Protein AF-A0A8T4N3B2-F1 (afdb_monomer_lite)

Foldseek 3Di:
DADPVLLVQLLVVVVVVDDLVRSLVVCVVVVDDNVSSVVSSVVNVCVVVVVPDPPPPPVDPPPPPVVPVCVVVCVVVVVVVVCVVPDPQAEAEQVCQAVKDKDWAAAQGKHWYDDPNDIWMKGWPAFDQFKTWIFIVLPTDIDIAGAQDKDFDDNPPPPDGFKIKHFPHADPRTTTMMMHTPDPQQDFDKDKDDWDPQDPVQKTFIDIDGPSPNVDCPPPDDGMDGHPPDPPPPPVPPPPVPDPDDPPDDPDDDDDDDDPDDDDDDDDDDDDDDDDDDDDDDDDDDDDDDDDDDDDDDDDDDDDDDDDDDDDD

Sequence (313 aa):
MIKKELIELANQNFKRGFDVNTVKDMLRNQGYAKQDVEDSIKYAQDINEGGGGLVLTQKISRKSIWLYASLPVILVAGIFIFFVLTAPNVQISEGKIIAGANINIPEGGNISFSLYNKAHTIKINSVTEDSVSLIIQSEPIEINLTIGEEKEVDVDGDRESDLYIKLVNITDRIPEIYMKKIEKRCIENWSCGEWSECDSEGKEKRVCSDLNSCGTENKSPERERLCAGNGNLTENFNSTNTNISNFTREFNESGNFNTTHNDSNISNRTTGNNNLNLTNVTGIANETEGNKTNNSRYNNSNLYDIPLSGTLN

pLDDT: mean 77.4, std 23.27, range [31.66, 98.62]

Secondary structure (DSSP, 8-state):
---HHHHHHHHHHHHTT--HHHHHHHHHHTT--HHHHHHHHHHHHHHHHT-S---------TTSGGGTSSHHHHHHHHHHHHHHHS----EE-HHHHHH-EEEE--TT-EEEEEETTEEEEEEEEEE-SSEEEEEETTTTEEEEEETT-EEEE-SSSSSS--EEEEEEEEETTEEEEEEEE--------EEE-PPPPP-TTSEEE--EEETT-----TTPPPSEEE------------------------------------------------------------------------------PPP------

Radius of gyration: 42.69 Å; chains: 1; bounding box: 114×74×110 Å

Structure (mmCIF, N/CA/C/O backbone):
data_AF-A0A8T4N3B2-F1
#
_entry.id   AF-A0A8T4N3B2-F1
#
loop_
_atom_site.group_PDB
_atom_site.id
_atom_site.type_symbol
_atom_site.label_atom_id
_atom_site.label_alt_id
_atom_site.label_comp_id
_atom_site.label_asym_id
_atom_site.label_entity_id
_atom_site.label_seq_id
_atom_site.pdbx_PDB_ins_code
_atom_site.Cartn_x
_atom_site.Cartn_y
_atom_site.Cartn_z
_atom_site.occupancy
_atom_site.B_iso_or_equiv
_atom_site.auth_seq_id
_atom_site.auth_comp_id
_atom_site.auth_asym_id
_atom_site.auth_atom_id
_atom_site.pdbx_PDB_model_num
ATOM 1 N N . MET A 1 1 ? -29.347 11.546 65.540 1.00 79.75 1 MET A N 1
ATOM 2 C CA . MET A 1 1 ? -28.998 12.456 64.424 1.00 79.75 1 MET A CA 1
ATOM 3 C C . MET A 1 1 ? -28.156 11.641 63.463 1.00 79.75 1 MET A C 1
ATOM 5 O O . MET A 1 1 ? -27.149 11.103 63.907 1.00 79.75 1 MET A O 1
ATOM 9 N N . ILE A 1 2 ? -28.606 11.446 62.221 1.00 86.44 2 ILE A N 1
ATOM 10 C CA . ILE A 1 2 ? -27.929 10.537 61.285 1.00 86.44 2 ILE A CA 1
ATOM 11 C C . ILE A 1 2 ? -26.560 11.127 60.928 1.00 86.44 2 ILE A C 1
ATOM 13 O O . ILE A 1 2 ? -26.467 12.296 60.549 1.00 86.44 2 ILE A O 1
ATOM 17 N N . LYS A 1 3 ? -25.490 10.341 61.085 1.00 94.12 3 LYS A N 1
ATOM 18 C CA . LYS A 1 3 ? -24.130 10.787 60.764 1.00 94.12 3 LYS A CA 1
ATOM 19 C C . LYS A 1 3 ? -23.995 10.920 59.248 1.00 94.12 3 LYS A C 1
ATOM 21 O O . LYS A 1 3 ? -24.145 9.942 58.524 1.00 94.12 3 LYS A O 1
ATOM 26 N N . LYS A 1 4 ? -23.691 12.130 58.775 1.00 94.06 4 LYS A N 1
ATOM 27 C CA . LYS A 1 4 ? -23.558 12.450 57.344 1.00 94.06 4 LYS A CA 1
ATOM 28 C C . LYS A 1 4 ? -22.556 11.538 56.621 1.00 94.06 4 LYS A C 1
ATOM 30 O O . LYS A 1 4 ? -22.841 11.065 55.528 1.00 94.06 4 LYS A O 1
ATOM 35 N N . GLU A 1 5 ? -21.437 11.240 57.273 1.00 95.06 5 GLU A N 1
ATOM 36 C CA . GLU A 1 5 ? -20.386 10.352 56.758 1.00 95.06 5 GLU A CA 1
ATOM 37 C C . GLU A 1 5 ? -20.907 8.937 56.444 1.00 95.06 5 GLU A C 1
ATOM 39 O O . GLU A 1 5 ? -20.551 8.349 55.426 1.00 95.06 5 GLU A O 1
ATOM 44 N N . LEU A 1 6 ? -21.828 8.419 57.263 1.00 95.94 6 LEU A N 1
ATOM 45 C CA . LEU A 1 6 ? -22.395 7.082 57.089 1.00 95.94 6 LEU A CA 1
ATOM 46 C C . LEU A 1 6 ? -23.328 7.008 55.868 1.00 95.94 6 LEU A C 1
ATOM 48 O O . LEU A 1 6 ? -23.341 6.008 55.151 1.00 95.94 6 LEU A O 1
ATOM 52 N N . ILE A 1 7 ? -24.058 8.094 55.591 1.00 94.75 7 ILE A N 1
ATOM 53 C CA . ILE A 1 7 ? -24.909 8.232 54.398 1.00 94.75 7 ILE A CA 1
ATOM 54 C C . ILE A 1 7 ? -24.053 8.311 53.125 1.00 94.75 7 ILE A C 1
ATOM 56 O O . ILE A 1 7 ? -24.380 7.681 52.118 1.00 94.75 7 ILE A O 1
ATOM 60 N N . GLU A 1 8 ? -22.961 9.081 53.146 1.00 95.19 8 GLU A N 1
ATOM 61 C CA . GLU A 1 8 ? -22.050 9.207 51.999 1.00 95.19 8 GLU A CA 1
ATOM 62 C C . GLU A 1 8 ? -21.389 7.868 51.662 1.00 95.19 8 GLU A C 1
ATOM 64 O O . GLU A 1 8 ? -21.378 7.459 50.497 1.00 95.19 8 GLU A O 1
ATOM 69 N N . LEU A 1 9 ? -20.933 7.142 52.686 1.00 95.38 9 LEU A N 1
ATOM 70 C CA . LEU A 1 9 ? -20.336 5.823 52.526 1.00 95.38 9 LEU A CA 1
ATOM 71 C C . LEU A 1 9 ? -21.345 4.795 51.990 1.00 95.38 9 LEU A C 1
ATOM 73 O O . LEU A 1 9 ? -21.015 4.019 51.090 1.00 95.38 9 LEU A O 1
ATOM 77 N N . ALA A 1 10 ? -22.591 4.812 52.475 1.00 96.00 10 ALA A N 1
ATOM 78 C CA . ALA A 1 10 ? -23.657 3.960 51.947 1.00 96.00 10 ALA A CA 1
ATOM 79 C C . ALA A 1 10 ? -23.933 4.249 50.457 1.00 96.00 10 ALA A C 1
ATOM 81 O O . ALA A 1 10 ? -23.908 3.337 49.629 1.00 96.00 10 ALA A O 1
ATOM 82 N N . ASN A 1 11 ? -24.098 5.524 50.086 1.00 93.56 11 ASN A N 1
ATOM 83 C CA . ASN A 1 11 ? -24.345 5.939 48.701 1.00 93.56 11 ASN A CA 1
ATOM 84 C C . ASN A 1 11 ? -23.192 5.596 47.749 1.00 93.56 11 ASN A C 1
ATOM 86 O O . ASN A 1 11 ? -23.430 5.213 46.602 1.00 93.56 11 ASN A O 1
ATOM 90 N N . GLN A 1 12 ? -21.940 5.717 48.198 1.00 95.31 12 GLN A N 1
ATOM 91 C CA . GLN A 1 12 ? -20.782 5.344 47.387 1.00 95.31 12 GLN A CA 1
ATOM 92 C C . GLN A 1 12 ? -20.777 3.845 47.061 1.00 95.31 12 GLN A C 1
ATOM 94 O O . GLN A 1 12 ? -20.441 3.468 45.938 1.00 95.31 12 GLN A O 1
ATOM 99 N N . ASN A 1 13 ? -21.174 2.993 48.008 1.00 95.06 13 ASN A N 1
ATOM 100 C CA . ASN A 1 13 ? -21.249 1.551 47.780 1.00 95.06 13 ASN A CA 1
ATOM 101 C C . ASN A 1 13 ? -22.455 1.164 46.909 1.00 95.06 13 ASN A C 1
ATOM 103 O O . ASN A 1 13 ? -22.303 0.331 46.017 1.00 95.06 13 ASN A O 1
ATOM 107 N N . PHE A 1 14 ? -23.600 1.838 47.041 1.00 94.19 14 PHE A N 1
ATOM 108 C CA . PHE A 1 14 ? -24.714 1.642 46.103 1.00 94.19 14 PHE A CA 1
ATOM 109 C C . PHE A 1 14 ? -24.337 1.994 44.659 1.00 94.19 14 PHE A C 1
ATOM 111 O O . PHE A 1 14 ? -24.636 1.231 43.744 1.00 94.19 14 PHE A O 1
ATOM 118 N N . LYS A 1 15 ? -23.580 3.079 44.436 1.00 91.56 15 LYS A N 1
ATOM 119 C CA . LYS A 1 15 ? -23.051 3.429 43.100 1.00 91.56 15 LYS A CA 1
ATOM 120 C C . LYS A 1 15 ? -22.087 2.388 42.526 1.00 91.56 15 LYS A C 1
ATOM 122 O O . LYS A 1 15 ? -21.925 2.320 41.312 1.00 91.56 15 LYS A O 1
ATOM 127 N N . ARG A 1 16 ? -21.442 1.595 43.385 1.00 94.06 16 ARG A N 1
ATOM 128 C CA . ARG A 1 16 ? -20.573 0.474 42.994 1.00 94.06 16 ARG A CA 1
ATOM 129 C C . ARG A 1 16 ? -21.346 -0.828 42.747 1.00 94.06 16 ARG A C 1
ATOM 131 O O . ARG A 1 16 ? -20.725 -1.819 42.383 1.00 94.06 16 ARG A O 1
ATOM 138 N N . GLY A 1 17 ? -22.671 -0.829 42.918 1.00 92.94 17 GLY A N 1
ATOM 139 C CA . GLY A 1 17 ? -23.537 -1.977 42.644 1.00 92.94 17 GLY A CA 1
ATOM 140 C C . GLY A 1 17 ? -23.671 -2.978 43.793 1.00 92.94 17 GLY A C 1
ATOM 141 O O . GLY A 1 17 ? -24.188 -4.069 43.573 1.00 92.94 17 GLY A O 1
ATOM 142 N N . PHE A 1 18 ? -23.226 -2.639 45.008 1.00 95.12 18 PHE A N 1
ATOM 143 C CA . PHE A 1 18 ? -23.439 -3.497 46.178 1.00 95.12 18 PHE A CA 1
ATOM 144 C C . PHE A 1 18 ? -24.910 -3.483 46.609 1.00 95.12 18 PHE A C 1
ATOM 146 O O . PHE A 1 18 ? -25.547 -2.428 46.631 1.00 95.12 18 PHE A O 1
ATOM 153 N N . ASP A 1 19 ? -25.446 -4.644 46.988 1.00 96.50 19 ASP A N 1
ATOM 154 C CA . ASP A 1 19 ? -26.804 -4.747 47.517 1.00 96.50 19 ASP A CA 1
ATOM 155 C C . ASP A 1 19 ? -26.900 -4.242 48.967 1.00 96.50 19 ASP A C 1
ATOM 157 O O . ASP A 1 19 ? -25.914 -4.121 49.698 1.00 96.50 19 ASP A O 1
ATOM 161 N N . VAL A 1 20 ? -28.130 -3.969 49.402 1.00 96.00 20 VAL A N 1
ATOM 162 C CA . VAL A 1 20 ? -28.438 -3.379 50.711 1.00 96.00 20 VAL A CA 1
ATOM 163 C C . VAL A 1 20 ? -27.890 -4.192 51.884 1.00 96.00 20 VAL A C 1
ATOM 165 O O . VAL A 1 20 ? -27.409 -3.598 52.850 1.00 96.00 20 VAL A O 1
ATOM 168 N N . ASN A 1 21 ? -27.937 -5.525 51.825 1.00 97.00 21 ASN A N 1
ATOM 169 C CA . ASN A 1 21 ? -27.457 -6.359 52.925 1.00 97.00 21 ASN A CA 1
ATOM 170 C C . ASN A 1 21 ? -25.928 -6.333 52.993 1.00 97.00 21 ASN A C 1
ATOM 172 O O . ASN A 1 21 ? -25.379 -6.137 54.076 1.00 97.00 21 ASN A O 1
ATOM 176 N N . THR A 1 22 ? -25.252 -6.391 51.841 1.00 97.19 22 THR A N 1
ATOM 177 C CA . THR A 1 22 ? -23.790 -6.258 51.768 1.00 97.19 22 THR A CA 1
ATOM 178 C C . THR A 1 22 ? -23.316 -4.925 52.351 1.00 97.19 22 THR A C 1
ATOM 180 O O . THR A 1 22 ? -22.396 -4.899 53.170 1.00 97.19 22 THR A O 1
ATOM 183 N N . VAL A 1 23 ? -23.976 -3.808 52.016 1.00 96.88 23 VAL A N 1
ATOM 184 C CA . VAL A 1 23 ? -23.613 -2.498 52.586 1.00 96.88 23 VAL A CA 1
ATOM 185 C C . VAL A 1 23 ? -23.865 -2.458 54.100 1.00 96.88 23 VAL A C 1
ATOM 187 O O . VAL A 1 23 ? -23.025 -1.943 54.839 1.00 96.88 23 VAL A O 1
ATOM 190 N N . LYS A 1 24 ? -24.964 -3.043 54.601 1.00 97.94 24 LYS A N 1
ATOM 191 C CA . LYS A 1 24 ? -25.223 -3.133 56.052 1.00 97.94 24 LYS A CA 1
ATOM 192 C C . LYS A 1 24 ? -24.119 -3.888 56.788 1.00 97.94 24 LYS A C 1
ATOM 194 O O . LYS A 1 24 ? -23.679 -3.431 57.844 1.00 97.94 24 LYS A O 1
ATOM 199 N N . ASP A 1 25 ? -23.664 -5.009 56.241 1.00 97.62 25 ASP A N 1
ATOM 200 C CA . ASP A 1 25 ? -22.622 -5.826 56.861 1.00 97.62 25 ASP A CA 1
ATOM 201 C C . ASP A 1 25 ? -21.261 -5.123 56.830 1.00 97.62 25 ASP A C 1
ATOM 203 O O . ASP A 1 25 ? -20.563 -5.100 57.845 1.00 97.62 25 ASP A O 1
ATOM 207 N N . MET A 1 26 ? -20.917 -4.445 55.728 1.00 96.88 26 MET A N 1
ATOM 208 C CA . MET A 1 26 ? -19.705 -3.619 55.643 1.00 96.88 26 MET A CA 1
ATOM 209 C C . MET A 1 26 ? -19.676 -2.530 56.719 1.00 96.88 26 MET A C 1
ATOM 211 O O . MET A 1 26 ? -18.663 -2.362 57.396 1.00 96.88 26 MET A O 1
ATOM 215 N N . LEU A 1 27 ? -20.785 -1.810 56.909 1.00 97.00 27 LEU A N 1
ATOM 216 C CA . LEU A 1 27 ? -20.866 -0.744 57.908 1.00 97.00 27 LEU A CA 1
ATOM 217 C C . LEU A 1 27 ? -20.823 -1.302 59.341 1.00 97.00 27 LEU A C 1
ATOM 219 O O . LEU A 1 27 ? -20.128 -0.767 60.202 1.00 97.00 27 LEU A O 1
ATOM 223 N N . ARG A 1 28 ? -21.493 -2.424 59.615 1.00 97.56 28 ARG A N 1
ATOM 224 C CA . ARG A 1 28 ? -21.414 -3.073 60.937 1.00 97.56 28 ARG A CA 1
ATOM 225 C C . ARG A 1 28 ? -19.997 -3.559 61.250 1.00 97.56 28 ARG A C 1
ATOM 227 O O . ARG A 1 28 ? -19.524 -3.354 62.365 1.00 97.56 28 ARG A O 1
ATOM 234 N N . ASN A 1 29 ? -19.293 -4.116 60.263 1.00 96.88 29 ASN A N 1
ATOM 235 C CA . ASN A 1 29 ? -17.905 -4.570 60.408 1.00 96.88 29 ASN A CA 1
ATOM 236 C C . ASN A 1 29 ? -16.912 -3.419 60.642 1.00 96.88 29 ASN A C 1
ATOM 238 O O . ASN A 1 29 ? -15.836 -3.643 61.188 1.00 96.88 29 ASN A O 1
ATOM 242 N N . GLN A 1 30 ? -17.277 -2.186 60.284 1.00 96.38 30 GLN A N 1
ATOM 243 C CA . GLN A 1 30 ? -16.506 -0.975 60.590 1.00 96.38 30 GLN A CA 1
ATOM 244 C C . GLN A 1 30 ? -16.799 -0.402 61.989 1.00 96.38 30 GLN A C 1
ATOM 246 O O . GLN A 1 30 ? -16.244 0.627 62.365 1.00 96.38 30 GLN A O 1
ATOM 251 N N . GLY A 1 31 ? -17.651 -1.063 62.780 1.00 96.81 31 GLY A N 1
ATOM 252 C CA . GLY A 1 31 ? -17.950 -0.679 64.160 1.00 96.81 31 GLY A CA 1
ATOM 253 C C . GLY A 1 31 ? -19.094 0.326 64.313 1.00 96.81 31 GLY A C 1
ATOM 254 O O . GLY A 1 31 ? -19.299 0.847 65.411 1.00 96.81 31 GLY A O 1
ATOM 255 N N . TYR A 1 32 ? -19.862 0.606 63.253 1.00 96.31 32 TYR A N 1
ATOM 256 C CA . TYR A 1 32 ? -21.043 1.464 63.364 1.00 96.31 32 TYR A CA 1
ATOM 257 C C . TYR A 1 32 ? -22.179 0.750 64.112 1.00 96.31 32 TYR A C 1
ATOM 259 O O . TYR A 1 32 ? -22.445 -0.438 63.913 1.00 96.31 32 TYR A O 1
ATOM 267 N N . ALA A 1 33 ? -22.878 1.491 64.976 1.00 96.94 33 ALA A N 1
ATOM 268 C CA . ALA A 1 33 ? -23.998 0.959 65.740 1.00 96.94 33 ALA A CA 1
ATOM 269 C C . ALA A 1 33 ? -25.127 0.500 64.805 1.00 96.94 33 ALA A C 1
ATOM 271 O O . ALA A 1 33 ? -25.464 1.183 63.839 1.00 96.94 33 ALA A O 1
ATOM 272 N N . LYS A 1 34 ? -25.758 -0.638 65.124 1.00 96.44 34 LYS A N 1
ATOM 273 C CA . LYS A 1 34 ? -26.800 -1.252 64.283 1.00 96.44 34 LYS A CA 1
ATOM 274 C C . LYS A 1 34 ? -27.909 -0.266 63.889 1.00 96.44 34 LYS A C 1
ATOM 276 O O . LYS A 1 34 ? -28.318 -0.272 62.736 1.00 96.44 34 LYS A O 1
ATOM 281 N N . GLN A 1 35 ? -28.363 0.574 64.821 1.00 96.31 35 GLN A N 1
ATOM 282 C CA . GLN A 1 35 ? -29.424 1.552 64.563 1.00 96.31 35 GLN A CA 1
ATOM 283 C C . GLN A 1 35 ? -28.980 2.654 63.589 1.00 96.31 35 GLN A C 1
ATOM 285 O O . GLN A 1 35 ? -29.709 2.956 62.651 1.00 96.31 35 GLN A O 1
ATOM 290 N N . ASP A 1 36 ? -27.764 3.185 63.757 1.00 95.56 36 ASP A N 1
ATOM 291 C CA . ASP A 1 36 ? -27.212 4.213 62.866 1.00 95.56 36 ASP A CA 1
ATOM 292 C C . ASP A 1 36 ? -27.108 3.692 61.423 1.00 95.56 36 ASP A C 1
ATOM 294 O O . ASP A 1 36 ? -27.419 4.413 60.476 1.00 95.56 36 ASP A O 1
ATOM 298 N N . VAL A 1 37 ? -26.720 2.421 61.260 1.00 96.88 37 VAL A N 1
ATOM 299 C CA . VAL A 1 37 ? -26.638 1.758 59.950 1.00 96.88 37 VAL A CA 1
ATOM 300 C C . VAL A 1 37 ? -28.016 1.635 59.297 1.00 96.88 37 VAL A C 1
ATOM 302 O O . VAL A 1 37 ? -28.159 1.970 58.124 1.00 96.88 37 VAL A O 1
ATOM 305 N N . GLU A 1 38 ? -29.037 1.184 60.030 1.00 96.31 38 GLU A N 1
ATOM 306 C CA . GLU A 1 38 ? -30.398 1.055 59.486 1.00 96.31 38 GLU A CA 1
ATOM 307 C C . GLU A 1 38 ? -30.980 2.418 59.082 1.00 96.31 38 GLU A C 1
ATOM 309 O O . GLU A 1 38 ? -31.526 2.555 57.985 1.00 96.31 38 GLU A O 1
ATOM 314 N N . ASP A 1 39 ? -30.797 3.442 59.919 1.00 95.06 39 ASP A N 1
ATOM 315 C CA . ASP A 1 39 ? -31.307 4.790 59.657 1.00 95.06 39 ASP A CA 1
ATOM 316 C C . ASP A 1 39 ? -30.600 5.440 58.452 1.00 95.06 39 ASP A C 1
ATOM 318 O O . ASP A 1 39 ? -31.251 6.066 57.613 1.00 95.06 39 ASP A O 1
ATOM 322 N N . SER A 1 40 ? -29.277 5.266 58.318 1.00 94.81 40 SER A N 1
ATOM 323 C CA . SER A 1 40 ? -28.513 5.769 57.165 1.00 94.81 40 SER A CA 1
ATOM 324 C C . SER A 1 40 ? -28.849 5.056 55.859 1.00 94.81 40 SER A C 1
ATOM 326 O O . SER A 1 40 ? -28.937 5.714 54.824 1.00 94.81 40 SER A O 1
ATOM 328 N N . ILE A 1 41 ? -29.056 3.737 55.889 1.00 95.31 41 ILE A N 1
ATOM 329 C CA . ILE A 1 41 ? -29.432 2.961 54.701 1.00 95.31 41 ILE A CA 1
ATOM 330 C C . ILE A 1 41 ? -30.824 3.358 54.222 1.00 95.31 41 ILE A C 1
ATOM 332 O O . ILE A 1 41 ? -30.990 3.641 53.038 1.00 95.31 41 ILE A O 1
ATOM 336 N N . LYS A 1 42 ? -31.795 3.460 55.137 1.00 95.00 42 LYS A N 1
ATOM 337 C CA . LYS A 1 42 ? -33.150 3.912 54.807 1.00 95.00 42 LYS A CA 1
ATOM 338 C C . LYS A 1 42 ? -33.129 5.304 54.173 1.00 95.00 42 LYS A C 1
ATOM 340 O O . LYS A 1 42 ? -33.704 5.503 53.112 1.00 95.00 42 LYS A O 1
ATOM 345 N N . TYR A 1 43 ? -32.383 6.235 54.768 1.00 92.88 43 TYR A N 1
ATOM 346 C CA . TYR A 1 43 ? -32.239 7.589 54.234 1.00 92.88 43 TYR A CA 1
ATOM 347 C C . TYR A 1 43 ? -31.568 7.618 52.848 1.00 92.88 43 TYR A C 1
ATOM 349 O O . TYR A 1 43 ? -31.978 8.373 51.970 1.00 92.88 43 TYR A O 1
ATOM 357 N N . ALA A 1 44 ? -30.548 6.785 52.620 1.00 90.44 44 ALA A N 1
ATOM 358 C CA . ALA A 1 44 ? -29.888 6.667 51.321 1.00 90.44 44 ALA A CA 1
ATOM 359 C C . ALA A 1 44 ? -30.805 6.051 50.245 1.00 90.44 44 ALA A C 1
ATOM 361 O O . ALA A 1 44 ? -30.776 6.488 49.094 1.00 90.44 44 ALA A O 1
ATOM 362 N N . GLN A 1 45 ? -31.643 5.074 50.603 1.00 90.12 45 GLN A N 1
ATOM 363 C CA . GLN A 1 45 ? -32.648 4.505 49.699 1.00 90.12 45 GLN A CA 1
ATOM 364 C C . GLN A 1 45 ? -33.742 5.522 49.367 1.00 90.12 45 GLN A C 1
ATOM 366 O O . GLN A 1 45 ? -34.026 5.710 48.189 1.00 90.12 45 GLN A O 1
ATOM 371 N N . ASP A 1 46 ? -34.250 6.261 50.358 1.00 88.94 46 ASP A N 1
ATOM 372 C CA . ASP A 1 46 ? -35.241 7.327 50.152 1.00 88.94 46 ASP A CA 1
ATOM 373 C C . ASP A 1 46 ? -34.716 8.424 49.199 1.00 88.94 46 ASP A C 1
ATOM 375 O O . ASP A 1 46 ? -35.482 8.994 48.426 1.00 88.94 46 ASP A O 1
ATOM 379 N N . ILE A 1 47 ? -33.404 8.703 49.193 1.00 85.38 47 ILE A N 1
ATOM 380 C CA . ILE A 1 47 ? -32.772 9.629 48.233 1.00 85.38 47 ILE A CA 1
ATOM 381 C C . ILE A 1 47 ? -32.702 9.034 46.822 1.00 85.38 47 ILE A C 1
ATOM 383 O O . ILE A 1 47 ? -32.952 9.742 45.847 1.00 85.38 47 ILE A O 1
ATOM 387 N N . ASN A 1 48 ? -32.344 7.755 46.695 1.00 79.81 48 ASN A N 1
ATOM 388 C CA . ASN A 1 48 ? -32.202 7.105 45.390 1.00 79.81 48 ASN A CA 1
ATOM 389 C C . ASN A 1 48 ? -33.564 6.807 44.744 1.00 79.81 48 ASN A C 1
ATOM 391 O O . ASN A 1 48 ? -33.712 6.946 43.532 1.00 79.81 48 ASN A O 1
ATOM 395 N N . GLU A 1 49 ? -34.573 6.473 45.545 1.00 78.19 49 GLU A N 1
ATOM 396 C CA . GLU A 1 49 ? -35.964 6.319 45.108 1.00 78.19 49 GLU A CA 1
ATOM 397 C C . GLU A 1 49 ? -36.647 7.688 44.924 1.00 78.19 49 GLU A C 1
ATOM 399 O O . GLU A 1 49 ? -37.491 7.859 44.044 1.00 78.19 49 GLU A O 1
ATOM 404 N N . GLY A 1 50 ? -36.216 8.701 45.686 1.00 60.28 50 GLY A N 1
ATOM 405 C CA . GLY A 1 50 ? -36.649 10.100 45.607 1.00 60.28 50 GLY A CA 1
ATOM 406 C C . GLY A 1 50 ? -35.955 10.944 44.533 1.00 60.28 50 GLY A C 1
ATOM 407 O O . GLY A 1 50 ? -36.209 12.144 44.444 1.00 60.28 50 GLY A O 1
ATOM 408 N N . GLY A 1 51 ? -35.132 10.338 43.670 1.00 51.72 51 GLY A N 1
ATOM 409 C CA . GLY A 1 51 ? -34.530 10.957 42.481 1.00 51.72 51 GLY A CA 1
ATOM 410 C C . GLY A 1 51 ? -35.525 11.338 41.372 1.00 51.72 51 GLY A C 1
ATOM 411 O O . GLY A 1 51 ? -35.114 11.681 40.264 1.00 51.72 51 GLY A O 1
ATOM 412 N N . GLY A 1 52 ? -36.831 11.316 41.650 1.00 48.66 52 GLY A N 1
ATOM 413 C CA . GLY A 1 52 ? -37.806 12.138 40.945 1.00 48.66 52 GLY A CA 1
ATOM 414 C C . GLY A 1 52 ? -37.659 13.579 41.424 1.00 48.66 52 GLY A C 1
ATOM 415 O O . GLY A 1 52 ? -38.103 13.919 42.515 1.00 48.66 52 GLY A O 1
ATOM 416 N N . GLY A 1 53 ? -36.997 14.408 40.614 1.00 43.69 53 GLY A N 1
ATOM 417 C CA . GLY A 1 53 ? -36.682 15.795 40.940 1.00 43.69 53 GLY A CA 1
ATOM 418 C C . GLY A 1 53 ? -37.841 16.588 41.550 1.00 43.69 53 GLY A C 1
ATOM 419 O O . GLY A 1 53 ? -39.013 16.343 41.272 1.00 43.69 53 GLY A O 1
ATOM 420 N N . LEU A 1 54 ? -37.475 1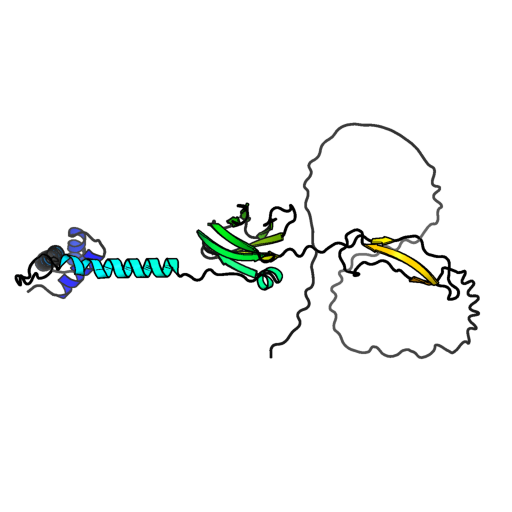7.586 42.353 1.00 42.22 54 LEU A N 1
ATOM 421 C CA . LEU A 1 54 ? -38.334 18.671 42.821 1.00 42.22 54 LEU A CA 1
ATOM 422 C C . LEU A 1 54 ? -39.138 19.259 41.648 1.00 42.22 54 LEU A C 1
ATOM 424 O O . LEU A 1 54 ? -38.707 20.176 40.950 1.00 42.22 54 LEU A O 1
ATOM 428 N N . VAL A 1 55 ? -40.339 18.725 41.436 1.00 42.09 55 VAL A N 1
ATOM 429 C CA . VAL A 1 55 ? -41.362 19.342 40.606 1.00 42.09 55 VAL A CA 1
ATOM 430 C C . VAL A 1 55 ? -41.910 20.501 41.425 1.00 42.09 55 VAL A C 1
ATOM 432 O O . VAL A 1 55 ? -42.853 20.360 42.200 1.00 42.09 55 VAL A O 1
ATOM 435 N N . LEU A 1 56 ? -41.319 21.678 41.237 1.00 40.47 56 LEU A N 1
ATOM 436 C CA . LEU A 1 56 ? -42.064 22.918 41.388 1.00 40.47 56 LEU A CA 1
ATOM 437 C C . LEU A 1 56 ? -43.254 22.818 40.428 1.00 40.47 56 LEU A C 1
ATOM 439 O O . LEU A 1 56 ? -43.106 23.004 39.221 1.00 40.47 56 LEU A O 1
ATOM 443 N N . THR A 1 57 ? -44.443 22.493 40.937 1.00 43.44 57 THR A N 1
ATOM 444 C CA . THR A 1 57 ? -45.684 22.595 40.164 1.00 43.44 57 THR A CA 1
ATOM 445 C C . THR A 1 57 ? -46.049 24.066 40.009 1.00 43.44 57 THR A C 1
ATOM 447 O O . THR A 1 57 ? -47.049 24.546 40.541 1.00 43.44 57 THR A O 1
ATOM 450 N N . GLN A 1 58 ? -45.238 24.802 39.256 1.00 48.88 58 GLN A N 1
ATOM 451 C CA . GLN A 1 58 ? -45.732 25.963 38.550 1.00 48.88 58 GLN A CA 1
ATOM 452 C C . GLN A 1 58 ? -46.573 25.417 37.395 1.00 48.88 58 GLN A C 1
ATOM 454 O O . GLN A 1 58 ? -46.116 24.602 36.594 1.00 48.88 58 GLN A O 1
ATOM 459 N N . LYS A 1 59 ? -47.848 25.809 37.369 1.00 43.88 59 LYS A N 1
ATOM 460 C CA . LYS A 1 59 ? -48.860 25.433 36.376 1.00 43.88 59 LYS A CA 1
ATOM 461 C C . LYS A 1 59 ? -48.492 26.024 35.008 1.00 43.88 59 LYS A C 1
ATOM 463 O O . LYS A 1 59 ? -49.135 26.951 34.532 1.00 43.88 59 LYS A O 1
ATOM 468 N N . ILE A 1 60 ? -47.431 25.515 34.394 1.00 51.88 60 ILE A N 1
ATOM 469 C CA . ILE A 1 60 ? -47.024 25.863 33.038 1.00 51.88 60 ILE A CA 1
ATOM 470 C C . ILE A 1 60 ? -47.690 24.853 32.103 1.00 51.88 60 ILE A C 1
ATOM 472 O O . ILE A 1 60 ? -47.589 23.637 32.274 1.00 51.88 60 ILE A O 1
ATOM 476 N N . SER A 1 61 ? -48.454 25.391 31.157 1.00 51.53 61 SER A N 1
ATOM 477 C CA . SER A 1 61 ? -49.206 24.673 30.130 1.00 51.53 61 SER A CA 1
ATOM 478 C C . SER A 1 61 ? -48.363 23.569 29.472 1.00 51.53 61 SER A C 1
ATOM 480 O O . SER A 1 61 ? -47.362 23.831 28.810 1.00 51.53 61 SER A O 1
ATOM 482 N N . ARG A 1 62 ? -48.790 22.314 29.659 1.00 51.81 62 ARG A N 1
ATOM 483 C CA . ARG A 1 62 ? -48.076 21.065 29.326 1.00 51.81 62 ARG A CA 1
ATOM 484 C C . ARG A 1 62 ? -47.826 20.797 27.834 1.00 51.81 62 ARG A C 1
ATOM 486 O O . ARG A 1 62 ? -47.336 19.723 27.505 1.00 51.81 62 ARG A O 1
ATOM 493 N N . LYS A 1 63 ? -48.141 21.717 26.920 1.00 52.94 63 LYS A N 1
ATOM 494 C CA . LYS A 1 63 ? -47.972 21.466 25.477 1.00 52.94 63 LYS A CA 1
ATOM 495 C C . LYS A 1 63 ? -46.590 21.820 24.911 1.00 52.94 63 LYS A C 1
ATOM 497 O O . LYS A 1 63 ? -46.322 21.424 23.787 1.00 52.94 63 LYS A O 1
ATOM 502 N N . SER A 1 64 ? -45.704 22.493 25.654 1.00 54.84 64 SER A N 1
ATOM 503 C CA . SER A 1 64 ? -44.430 22.995 25.094 1.00 54.84 64 SER A CA 1
ATOM 504 C C . SER A 1 64 ? -43.135 22.495 25.755 1.00 54.84 64 SER A C 1
ATOM 506 O O . SER A 1 64 ? -42.068 22.717 25.198 1.00 54.84 64 SER A O 1
ATOM 508 N N . ILE A 1 65 ? -43.178 21.793 26.896 1.00 50.88 65 ILE A N 1
ATOM 509 C CA . ILE A 1 65 ? -41.955 21.427 27.655 1.00 50.88 65 ILE A CA 1
ATOM 510 C C . ILE A 1 65 ? -41.319 20.101 27.188 1.00 50.88 65 ILE A C 1
ATOM 512 O O . ILE A 1 65 ? -40.101 19.948 27.255 1.00 50.88 65 ILE A O 1
ATOM 516 N N . TRP A 1 66 ? -42.096 19.178 26.607 1.00 50.94 66 TRP A N 1
ATOM 517 C CA . TRP A 1 66 ? -41.565 17.936 26.011 1.00 50.94 66 TRP A CA 1
ATOM 518 C C . TRP A 1 66 ? -40.647 18.166 24.795 1.00 50.94 66 TRP A C 1
ATOM 520 O O . TRP A 1 66 ? -39.934 17.254 24.392 1.00 50.94 66 TRP A O 1
ATOM 530 N N . LEU A 1 67 ? -40.622 19.382 24.241 1.00 54.34 67 LEU A N 1
ATOM 531 C CA . LEU A 1 67 ? -39.736 19.771 23.140 1.00 54.34 67 LEU A CA 1
ATOM 532 C C . LEU A 1 67 ? -38.317 20.156 23.593 1.00 54.34 67 LEU A C 1
ATOM 534 O O . LEU A 1 67 ? -37.392 20.076 22.793 1.00 54.34 67 LEU A O 1
ATOM 538 N N . TYR A 1 68 ? -38.115 20.544 24.858 1.00 56.84 68 TYR A N 1
ATOM 539 C CA . TYR A 1 68 ? -36.821 21.073 25.318 1.00 56.84 68 TYR A CA 1
ATOM 540 C C . TYR A 1 68 ? -35.932 20.037 26.021 1.00 56.84 68 TYR A C 1
ATOM 542 O O . TYR A 1 68 ? -34.715 20.197 26.032 1.00 56.84 68 TYR A O 1
ATOM 550 N N . ALA A 1 69 ? -36.502 18.952 26.556 1.00 58.53 69 ALA A N 1
ATOM 551 C CA . ALA A 1 69 ? -35.732 17.901 27.234 1.00 58.53 69 ALA A CA 1
ATOM 552 C C . ALA A 1 69 ? -35.051 16.909 26.267 1.00 58.53 69 ALA A C 1
ATOM 554 O O . ALA A 1 69 ? -34.017 16.338 26.601 1.00 58.53 69 ALA A O 1
ATOM 555 N N . SER A 1 70 ? -35.593 16.720 25.058 1.00 64.44 70 SER A N 1
ATOM 556 C CA . SER A 1 70 ? -34.996 15.867 24.016 1.00 64.44 70 SER A CA 1
ATOM 557 C C . SER A 1 70 ? -33.938 16.589 23.178 1.00 64.44 70 SER A C 1
ATOM 559 O O . SER A 1 70 ? -33.049 15.943 22.625 1.00 64.44 70 SER A O 1
ATOM 561 N N . LEU A 1 71 ? -33.998 17.924 23.118 1.00 68.56 71 LEU A N 1
ATOM 562 C CA . LEU A 1 71 ? -33.087 18.747 22.328 1.00 68.56 71 LEU A CA 1
ATOM 563 C C . LEU A 1 71 ? -31.597 18.490 22.630 1.00 68.56 71 LEU A C 1
ATOM 565 O O . LEU A 1 71 ? -30.864 18.268 21.673 1.00 68.56 71 LEU A O 1
ATOM 569 N N . PRO A 1 72 ? -31.118 18.450 23.894 1.00 76.56 72 PRO A N 1
ATOM 570 C CA . PRO A 1 72 ? -29.697 18.220 24.170 1.00 76.56 72 PRO A CA 1
ATOM 571 C C . PRO A 1 72 ? -29.236 16.801 23.809 1.00 76.56 72 PRO A C 1
ATOM 573 O O . PRO A 1 72 ? -28.106 16.632 23.366 1.00 76.56 72 PRO A O 1
ATOM 576 N N . VAL A 1 73 ? -30.103 15.789 23.923 1.00 78.31 73 VAL A N 1
ATOM 577 C CA . VAL A 1 73 ? -29.772 14.406 23.532 1.00 78.31 73 VAL A CA 1
ATOM 578 C C . VAL A 1 73 ? -29.629 14.298 22.013 1.00 78.31 73 VAL A C 1
ATOM 580 O O . VAL A 1 73 ? -28.672 13.702 21.524 1.00 78.31 73 VAL A O 1
ATOM 583 N N . ILE A 1 74 ? -30.533 14.935 21.264 1.00 80.25 74 ILE A N 1
ATOM 584 C CA . ILE A 1 74 ? -30.468 15.003 19.798 1.00 80.25 74 ILE A CA 1
ATOM 585 C C . ILE A 1 74 ? -29.252 15.824 19.346 1.00 80.25 74 ILE A C 1
ATOM 587 O O . ILE A 1 74 ? -28.616 15.464 18.361 1.00 80.25 74 ILE A O 1
ATOM 591 N N . LEU A 1 75 ? -28.880 16.883 20.073 1.00 82.38 75 LEU A N 1
ATOM 592 C CA . LEU A 1 75 ? -27.706 17.707 19.763 1.00 82.38 75 LEU A CA 1
ATOM 593 C C . LEU A 1 7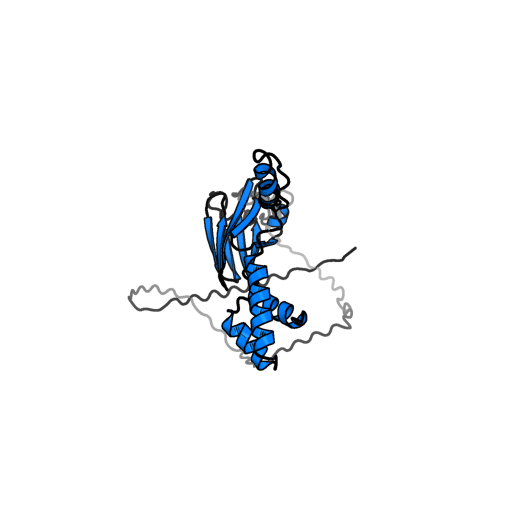5 ? -26.397 16.944 20.005 1.00 82.38 75 LEU A C 1
ATOM 595 O O . LEU A 1 75 ? -25.517 16.984 19.155 1.00 82.38 75 LEU A O 1
ATOM 599 N N . VAL A 1 76 ? -26.275 16.195 21.107 1.00 84.19 76 VAL A N 1
ATOM 600 C CA . VAL A 1 76 ? -25.086 15.367 21.387 1.00 84.19 76 VAL A CA 1
ATOM 601 C C . VAL A 1 76 ? -24.979 14.199 20.404 1.00 84.19 76 VAL A C 1
ATOM 603 O O . VAL A 1 76 ? -23.902 13.965 19.860 1.00 84.19 76 VAL A O 1
ATOM 606 N N . ALA A 1 77 ? -26.086 13.508 20.110 1.00 80.94 77 ALA A N 1
ATOM 607 C CA . ALA A 1 77 ? -26.110 12.461 19.088 1.00 80.94 77 ALA A CA 1
ATOM 608 C C . ALA A 1 77 ? -25.796 13.029 17.694 1.00 80.94 77 ALA A C 1
ATOM 610 O O . ALA A 1 77 ? -25.020 12.439 16.951 1.00 80.94 77 ALA A O 1
ATOM 611 N N . GLY A 1 78 ? -26.338 14.204 17.364 1.00 85.31 78 GLY A N 1
ATOM 612 C CA . GLY A 1 78 ? -26.067 14.916 16.118 1.00 85.31 78 GLY A CA 1
ATOM 613 C C . GLY A 1 78 ? -24.611 15.358 15.992 1.00 85.31 78 GLY A C 1
ATOM 614 O O . GLY A 1 78 ? -24.035 15.194 14.925 1.00 85.31 78 GLY A O 1
ATOM 615 N N . ILE A 1 79 ? -23.989 15.841 17.073 1.00 83.56 79 ILE A N 1
ATOM 616 C CA . ILE A 1 79 ? -22.558 16.179 17.110 1.00 83.56 79 ILE A CA 1
ATOM 617 C C . ILE A 1 79 ? -21.710 14.919 16.924 1.00 83.56 79 ILE A C 1
ATOM 619 O O . ILE A 1 79 ? -20.777 14.936 16.129 1.00 83.56 79 ILE A O 1
ATOM 623 N N . PHE A 1 80 ? -22.037 13.817 17.602 1.00 78.19 80 PHE A N 1
ATOM 624 C CA . PHE A 1 80 ? -21.294 12.564 17.460 1.00 78.19 80 PHE A CA 1
ATOM 625 C C . PHE A 1 80 ? -21.406 11.999 16.036 1.00 78.19 80 PHE A C 1
ATOM 627 O O . PHE A 1 80 ? -20.397 11.646 15.432 1.00 78.19 80 PHE A O 1
ATOM 634 N N . ILE A 1 81 ? -22.613 11.999 15.459 1.00 80.19 81 ILE A N 1
ATOM 635 C CA . ILE A 1 81 ? -22.847 11.618 14.059 1.00 80.19 81 ILE A CA 1
ATOM 636 C C . ILE A 1 81 ? -22.096 12.560 13.113 1.00 80.19 81 ILE A C 1
ATOM 638 O O . ILE A 1 81 ? -21.455 12.091 12.180 1.00 80.19 81 ILE A O 1
ATOM 642 N N . PHE A 1 82 ? -22.119 13.870 13.360 1.00 78.31 82 PHE A N 1
ATOM 643 C CA . PHE A 1 82 ? -21.388 14.842 12.553 1.00 78.31 82 PHE A CA 1
ATOM 644 C C . PHE A 1 82 ? -19.880 14.574 12.587 1.00 78.31 82 PHE A C 1
ATOM 646 O O . PHE A 1 82 ? -19.276 14.485 11.527 1.00 78.31 82 PHE A O 1
ATOM 653 N N . PHE A 1 83 ? -19.285 14.331 13.760 1.00 72.50 83 PHE A N 1
ATOM 654 C CA . PHE A 1 83 ? -17.863 13.980 13.872 1.00 72.50 83 PHE A CA 1
ATOM 655 C C . PHE A 1 83 ? -17.508 12.670 13.158 1.00 72.50 83 PHE A C 1
ATOM 657 O O . PHE A 1 83 ? -16.449 12.592 12.539 1.00 72.50 83 PHE A O 1
ATOM 664 N N . VAL A 1 84 ? -18.389 11.664 13.196 1.00 72.50 84 VAL A N 1
ATOM 665 C CA . VAL A 1 84 ? -18.208 10.411 12.441 1.00 72.50 84 VAL A CA 1
ATOM 666 C C . VAL A 1 84 ? -18.291 10.656 10.928 1.00 72.50 84 VAL A C 1
ATOM 668 O O . VAL A 1 84 ? -17.544 10.043 10.171 1.00 72.50 84 VAL A O 1
ATOM 671 N N . LEU A 1 85 ? -19.150 11.574 10.476 1.00 70.56 85 LEU A N 1
ATOM 672 C CA . LEU A 1 85 ? -19.315 11.908 9.057 1.00 70.56 85 LEU A CA 1
ATOM 673 C C . LEU A 1 85 ? -18.256 12.882 8.517 1.00 70.56 85 LEU A C 1
ATOM 675 O O . LEU A 1 85 ? -18.029 12.909 7.310 1.00 70.56 85 LEU A O 1
ATOM 679 N N . THR A 1 86 ? -17.613 13.685 9.372 1.00 71.31 86 THR A N 1
ATOM 680 C CA . THR A 1 86 ? -16.589 14.664 8.964 1.00 71.31 86 THR A CA 1
ATOM 681 C C . THR A 1 86 ? -15.159 14.218 9.240 1.00 71.31 86 THR A C 1
ATOM 683 O O . THR A 1 86 ? -14.246 15.034 9.107 1.00 71.31 86 THR A O 1
ATOM 686 N N . ALA A 1 87 ? -14.931 12.969 9.658 1.00 68.94 87 ALA A N 1
ATOM 687 C CA . ALA A 1 87 ? -13.573 12.467 9.808 1.00 68.94 87 ALA A CA 1
ATOM 688 C C . ALA A 1 87 ? -12.842 12.625 8.460 1.00 68.94 87 ALA A C 1
ATOM 690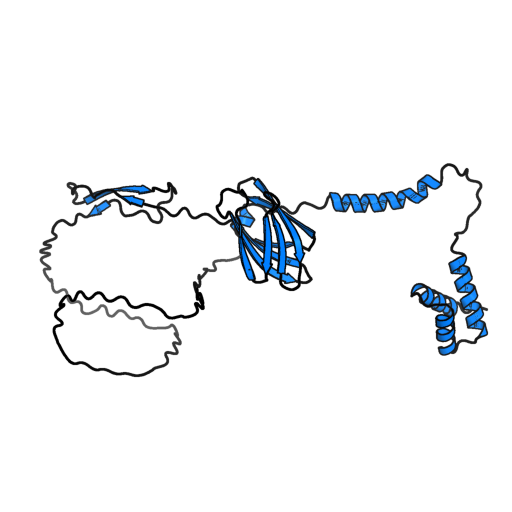 O O . ALA A 1 87 ? -13.360 12.179 7.431 1.00 68.94 87 ALA A O 1
ATOM 691 N N . PRO A 1 88 ? -11.686 13.311 8.422 1.00 69.94 88 PRO A N 1
ATOM 692 C CA . PRO A 1 88 ? -10.967 13.510 7.178 1.00 69.94 88 PRO A CA 1
ATOM 693 C C . PRO A 1 88 ? -10.603 12.140 6.616 1.00 69.94 88 PRO A C 1
ATOM 695 O O . PRO A 1 88 ? -9.958 11.338 7.292 1.00 69.94 88 PRO A O 1
ATOM 698 N N . ASN A 1 89 ? -11.017 11.875 5.377 1.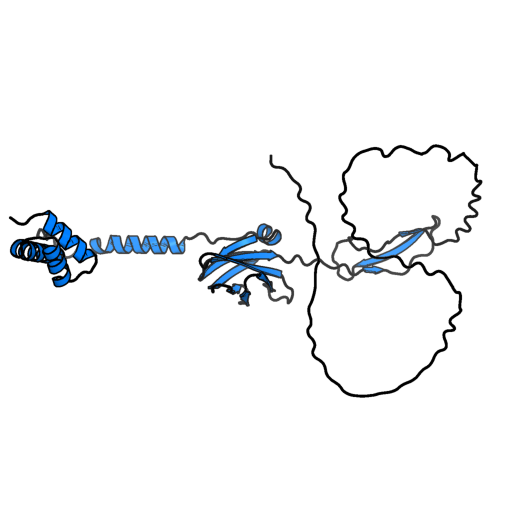00 74.19 89 ASN A N 1
ATOM 699 C CA . ASN A 1 89 ? -10.544 10.709 4.648 1.00 74.19 89 ASN A CA 1
ATOM 700 C C . ASN A 1 89 ? -9.029 10.846 4.527 1.00 74.19 89 ASN A C 1
ATOM 702 O O . ASN A 1 89 ? -8.536 11.701 3.788 1.00 74.19 89 ASN A O 1
ATOM 706 N N . VAL A 1 90 ? -8.292 10.046 5.295 1.00 85.62 90 VAL A N 1
ATOM 707 C CA . VAL A 1 90 ? -6.840 9.986 5.177 1.00 85.62 90 VAL A CA 1
ATOM 708 C C . VAL A 1 90 ? -6.552 9.478 3.769 1.00 85.62 90 VAL A C 1
ATOM 710 O O . VAL A 1 90 ? -6.877 8.339 3.429 1.00 85.62 90 VAL A O 1
ATOM 713 N N . GLN A 1 91 ? -6.007 10.361 2.935 1.00 92.00 91 GLN A N 1
ATOM 714 C CA . GLN A 1 91 ? -5.595 10.037 1.579 1.00 92.00 91 GLN A CA 1
ATOM 715 C C . GLN A 1 91 ? -4.076 10.002 1.498 1.00 92.00 91 GLN A C 1
ATOM 717 O O . GLN A 1 91 ? -3.397 10.948 1.905 1.00 92.00 91 GLN A O 1
ATOM 722 N N . ILE A 1 92 ? -3.539 8.915 0.957 1.00 94.62 92 ILE A N 1
ATOM 723 C CA . ILE A 1 92 ? -2.114 8.800 0.666 1.00 94.62 92 ILE A CA 1
ATOM 724 C C . ILE A 1 92 ? -1.875 9.229 -0.778 1.00 94.62 92 ILE A C 1
ATOM 726 O O . ILE A 1 92 ? -2.475 8.685 -1.707 1.00 94.62 92 ILE A O 1
ATOM 730 N N . SER A 1 93 ? -0.988 10.207 -0.959 1.00 93.38 93 SER A N 1
ATOM 731 C CA . SER A 1 93 ? -0.576 10.664 -2.284 1.00 93.38 93 SER A CA 1
ATOM 732 C C . SER A 1 93 ? 0.230 9.594 -3.021 1.00 93.38 93 SER A C 1
ATOM 734 O O . SER A 1 93 ? 0.984 8.836 -2.409 1.00 93.38 93 SER A O 1
ATOM 736 N N . GLU A 1 94 ? 0.134 9.583 -4.351 1.00 92.94 94 GLU A N 1
ATOM 737 C CA . GLU A 1 94 ? 0.867 8.627 -5.189 1.00 92.94 94 GLU A CA 1
ATOM 738 C C . GLU A 1 94 ? 2.384 8.695 -4.948 1.00 92.94 94 GLU A C 1
ATOM 740 O O . GLU A 1 94 ? 3.022 7.663 -4.778 1.00 92.94 94 GLU A O 1
ATOM 745 N N . GLY A 1 95 ? 2.961 9.896 -4.808 1.00 92.56 95 GLY A N 1
ATOM 746 C CA . GLY A 1 95 ? 4.392 10.054 -4.508 1.00 92.56 95 GLY A CA 1
ATOM 747 C C . GLY A 1 95 ? 4.832 9.365 -3.209 1.00 92.56 95 GLY A C 1
ATOM 748 O O . GLY A 1 95 ? 5.933 8.824 -3.137 1.00 92.56 95 GLY A O 1
ATOM 749 N N . LYS A 1 96 ? 3.955 9.317 -2.197 1.00 95.81 96 LYS A N 1
ATOM 750 C CA . LYS A 1 96 ? 4.225 8.603 -0.944 1.00 95.81 96 LYS A CA 1
ATOM 751 C C . LYS A 1 96 ? 4.116 7.083 -1.119 1.00 95.81 96 LYS A C 1
ATOM 753 O O . LYS A 1 96 ? 4.898 6.358 -0.515 1.00 95.81 96 LYS A O 1
ATOM 758 N N . ILE A 1 97 ? 3.207 6.602 -1.971 1.00 96.00 97 ILE A N 1
ATOM 759 C CA . ILE A 1 97 ? 3.123 5.177 -2.335 1.00 96.00 97 ILE A CA 1
ATOM 760 C C . ILE A 1 97 ? 4.334 4.748 -3.181 1.00 96.00 97 ILE A C 1
ATOM 762 O O . ILE A 1 97 ? 4.858 3.660 -2.972 1.00 96.00 97 ILE A O 1
ATOM 766 N N . ILE A 1 98 ? 4.837 5.596 -4.082 1.00 94.06 98 ILE A N 1
ATOM 767 C CA . ILE A 1 98 ? 6.045 5.321 -4.883 1.00 94.06 98 ILE A CA 1
ATOM 768 C C . ILE A 1 98 ? 7.277 5.141 -3.985 1.00 94.06 98 ILE A C 1
ATOM 770 O O . ILE A 1 98 ? 8.020 4.168 -4.125 1.00 94.06 98 ILE A O 1
ATOM 774 N N . ALA A 1 99 ? 7.474 6.044 -3.020 1.00 95.31 99 ALA A N 1
ATOM 775 C CA . ALA A 1 99 ? 8.576 5.947 -2.061 1.00 95.31 99 ALA A CA 1
ATOM 776 C C . ALA A 1 99 ? 8.443 4.739 -1.111 1.00 95.31 99 ALA A C 1
ATOM 778 O O . ALA A 1 99 ? 9.443 4.223 -0.606 1.00 95.31 99 ALA A O 1
ATOM 779 N N . GLY A 1 100 ? 7.214 4.272 -0.903 1.00 96.94 100 GLY A N 1
ATOM 780 C CA . GLY A 1 100 ? 6.855 3.286 0.103 1.00 96.94 100 GLY A CA 1
ATOM 781 C C . GLY A 1 100 ? 6.441 3.950 1.418 1.00 96.94 100 GLY A C 1
ATOM 782 O O . GLY A 1 100 ? 7.032 4.942 1.849 1.00 96.94 100 GLY A O 1
ATOM 783 N N . ALA A 1 101 ? 5.417 3.407 2.072 1.00 97.19 101 ALA A N 1
ATOM 784 C CA . ALA A 1 101 ? 4.851 3.980 3.289 1.00 97.19 101 ALA A CA 1
ATOM 785 C C . ALA A 1 101 ? 4.404 2.908 4.283 1.00 97.19 101 ALA A C 1
ATOM 787 O O . ALA A 1 101 ? 3.716 1.969 3.897 1.00 97.19 101 ALA A O 1
ATOM 788 N N . ASN A 1 102 ? 4.735 3.110 5.563 1.00 97.94 102 ASN A N 1
ATOM 789 C CA . ASN A 1 102 ? 4.135 2.388 6.687 1.00 97.94 102 ASN A CA 1
ATOM 790 C C . ASN A 1 102 ? 2.869 3.108 7.154 1.00 97.94 102 ASN A C 1
ATOM 792 O O . ASN A 1 102 ? 2.851 4.341 7.275 1.00 97.94 102 ASN A O 1
ATOM 796 N N . ILE A 1 103 ? 1.806 2.348 7.387 1.00 97.50 103 ILE A N 1
ATOM 797 C CA . ILE A 1 103 ? 0.477 2.865 7.696 1.00 97.50 103 ILE A CA 1
ATOM 798 C C . ILE A 1 103 ? -0.135 2.005 8.792 1.00 97.50 103 ILE A C 1
ATOM 800 O O . ILE A 1 103 ? -0.196 0.787 8.669 1.00 97.50 103 ILE A O 1
ATOM 804 N N . ASN A 1 104 ? -0.660 2.659 9.821 1.00 97.56 104 ASN A N 1
ATOM 805 C CA . ASN A 1 104 ? -1.384 2.004 10.900 1.00 97.56 104 ASN A CA 1
ATOM 806 C C . ASN A 1 104 ? -2.882 2.147 10.653 1.00 97.56 104 ASN A C 1
ATOM 808 O O . ASN A 1 104 ? -3.394 3.269 10.624 1.00 97.56 104 ASN A O 1
ATOM 812 N N . ILE A 1 105 ? -3.580 1.029 10.458 1.00 96.88 105 ILE A N 1
ATOM 813 C CA . ILE A 1 105 ? -5.019 1.029 10.169 1.00 96.88 105 ILE A CA 1
ATOM 814 C C . ILE A 1 105 ? -5.702 0.092 11.167 1.00 96.88 105 ILE A C 1
ATOM 816 O O . ILE A 1 105 ? -5.463 -1.108 11.102 1.00 96.88 105 ILE A O 1
ATOM 820 N N . PRO A 1 106 ? -6.534 0.590 12.098 1.00 97.25 106 PRO A N 1
ATOM 821 C CA . PRO A 1 106 ? -7.208 -0.275 13.063 1.00 97.25 106 PRO A CA 1
ATOM 822 C C . PRO A 1 106 ? -8.216 -1.205 12.374 1.00 97.25 106 PRO A C 1
ATOM 824 O O . PRO A 1 106 ? -8.673 -0.932 11.262 1.00 97.25 106 PRO A O 1
ATOM 827 N N . GLU A 1 107 ? -8.608 -2.281 13.058 1.00 97.31 107 GLU A N 1
ATOM 828 C CA . GLU A 1 107 ? -9.684 -3.173 12.614 1.00 97.31 107 GLU A CA 1
ATOM 829 C C . GLU A 1 107 ? -10.972 -2.389 12.286 1.00 97.31 107 GLU A C 1
ATOM 831 O O . GLU A 1 107 ? -11.394 -1.511 13.039 1.00 97.31 107 GLU A O 1
ATOM 836 N N . GLY A 1 108 ? -11.579 -2.663 11.125 1.00 95.50 108 GLY A N 1
ATOM 837 C CA . GLY A 1 108 ? -12.732 -1.922 10.599 1.00 95.50 108 GLY A CA 1
ATOM 838 C C . GLY A 1 108 ? -12.392 -0.564 9.967 1.00 95.50 108 GLY A C 1
ATOM 839 O O . GLY A 1 108 ? -13.243 0.027 9.294 1.00 95.50 108 GLY A O 1
ATOM 840 N N . GLY A 1 109 ? -11.160 -0.080 10.143 1.00 95.00 109 GLY A N 1
ATOM 841 C CA . GLY A 1 109 ? -10.645 1.131 9.523 1.00 95.00 109 GLY A CA 1
ATOM 842 C C . GLY A 1 109 ? -10.472 0.991 8.012 1.00 95.00 109 GLY A C 1
ATOM 843 O O . GLY A 1 109 ? -10.395 -0.107 7.454 1.00 95.00 109 GLY A O 1
ATOM 844 N N . ASN A 1 110 ? -10.404 2.135 7.340 1.00 95.50 110 ASN A N 1
ATOM 845 C CA . ASN A 1 110 ? -10.098 2.210 5.921 1.00 95.50 110 ASN A CA 1
ATOM 846 C C . ASN A 1 110 ? -9.140 3.367 5.635 1.00 95.50 110 ASN A C 1
ATOM 848 O O . ASN A 1 110 ? -9.035 4.317 6.412 1.00 95.50 110 ASN A O 1
ATOM 852 N N . ILE A 1 111 ? -8.432 3.263 4.518 1.00 96.12 111 ILE A N 1
ATOM 853 C CA . ILE A 1 111 ? -7.579 4.321 3.995 1.00 96.12 111 ILE A CA 1
ATOM 854 C C . ILE A 1 111 ? -7.747 4.413 2.489 1.00 96.12 111 ILE A C 1
ATOM 856 O O . ILE A 1 111 ? -7.869 3.395 1.807 1.00 96.12 111 ILE A O 1
ATOM 860 N N . SER A 1 112 ? -7.745 5.634 1.965 1.00 96.19 112 SER A N 1
ATOM 861 C CA . SER A 1 112 ? -7.748 5.858 0.524 1.00 96.19 112 SER A CA 1
ATOM 862 C C . SER A 1 112 ? -6.344 6.198 0.036 1.00 96.19 112 SER A C 1
ATOM 864 O O . SER A 1 112 ? -5.568 6.855 0.729 1.00 96.19 112 SER A O 1
ATOM 866 N N . PHE A 1 113 ? -6.001 5.772 -1.169 1.00 95.81 113 PHE A N 1
ATOM 867 C CA . PHE A 1 113 ? -4.746 6.122 -1.826 1.00 95.81 113 PHE A CA 1
ATOM 868 C C . PHE A 1 113 ? -4.985 6.343 -3.315 1.00 95.81 113 PHE A C 1
ATOM 870 O O . PHE A 1 113 ? -6.013 5.933 -3.851 1.00 95.81 113 PHE A O 1
ATOM 877 N N . SER A 1 114 ? -4.064 7.039 -3.976 1.00 93.00 114 SER A N 1
ATOM 878 C CA . SER A 1 114 ? -4.111 7.227 -5.429 1.00 93.00 114 SER A CA 1
ATOM 879 C C . SER A 1 114 ? -3.012 6.429 -6.118 1.00 93.00 114 SER A C 1
ATOM 881 O O . SER A 1 114 ? -1.857 6.487 -5.693 1.00 93.00 114 SER A O 1
ATOM 883 N N . LEU A 1 115 ? -3.372 5.722 -7.188 1.00 92.81 115 LEU A N 1
ATOM 884 C CA . LEU A 1 115 ? -2.448 5.009 -8.065 1.00 92.81 115 LEU A CA 1
ATOM 885 C C . LEU A 1 115 ? -2.869 5.236 -9.518 1.00 92.81 115 LEU A C 1
ATOM 887 O O . LEU A 1 115 ? -4.051 5.129 -9.833 1.00 92.81 115 LEU A O 1
ATOM 891 N N . TYR A 1 116 ? -1.935 5.629 -10.390 1.00 90.12 116 TYR A N 1
ATOM 892 C CA . TYR A 1 116 ? -2.233 5.955 -11.795 1.00 90.12 116 TYR A CA 1
ATOM 893 C C . TYR A 1 116 ? -3.376 6.975 -11.959 1.00 90.12 116 TYR A C 1
ATOM 895 O O . TYR A 1 116 ? -4.223 6.855 -12.845 1.00 90.12 116 TYR A O 1
ATOM 903 N N . ASN A 1 117 ? -3.424 7.985 -11.082 1.00 89.50 117 ASN A N 1
ATOM 904 C CA . ASN A 1 117 ? -4.503 8.981 -11.003 1.00 89.50 117 ASN A CA 1
ATOM 905 C C . ASN A 1 117 ? -5.917 8.419 -10.733 1.00 89.50 117 ASN A C 1
ATOM 907 O O . ASN A 1 117 ? -6.901 9.147 -10.879 1.00 89.50 117 ASN A O 1
ATOM 911 N N . LYS A 1 118 ? -6.042 7.157 -10.314 1.00 91.75 118 LYS A N 1
ATOM 912 C CA . LYS A 1 118 ? -7.291 6.559 -9.831 1.00 91.75 118 LYS A CA 1
ATOM 913 C C . LYS A 1 118 ? -7.257 6.463 -8.310 1.00 91.75 118 LYS A C 1
ATOM 915 O O . LYS A 1 118 ? -6.203 6.255 -7.714 1.00 91.75 118 LYS A O 1
ATOM 920 N N . ALA A 1 119 ? -8.411 6.644 -7.676 1.00 94.56 119 ALA A N 1
ATOM 921 C CA . ALA A 1 119 ? -8.552 6.473 -6.235 1.00 94.56 119 ALA A CA 1
ATOM 922 C C . ALA A 1 119 ? -8.864 5.008 -5.907 1.00 94.56 119 ALA A C 1
ATOM 924 O O . ALA A 1 119 ? -9.724 4.395 -6.535 1.00 94.56 119 ALA A O 1
ATOM 925 N N . HIS A 1 120 ? -8.186 4.480 -4.896 1.00 95.50 120 HIS A N 1
ATOM 926 C CA . HIS A 1 120 ? -8.362 3.134 -4.366 1.00 95.50 120 HIS A CA 1
ATOM 927 C C . HIS A 1 120 ? -8.573 3.213 -2.852 1.00 95.50 120 HIS A C 1
ATOM 929 O O . HIS A 1 120 ? -8.169 4.184 -2.205 1.00 95.50 120 HIS A O 1
ATOM 935 N N . THR A 1 121 ? -9.185 2.183 -2.271 1.00 96.56 121 THR A N 1
ATOM 936 C CA . THR A 1 121 ? -9.420 2.104 -0.824 1.00 96.56 121 THR A CA 1
ATOM 937 C C . THR A 1 121 ? -8.994 0.743 -0.296 1.00 96.56 121 THR A C 1
ATOM 939 O O . THR A 1 121 ? -9.394 -0.277 -0.848 1.00 96.56 121 THR A O 1
ATOM 942 N N . ILE A 1 122 ? -8.213 0.730 0.783 1.00 97.25 122 ILE A N 1
ATOM 943 C CA . ILE A 1 122 ? -7.935 -0.465 1.586 1.00 97.25 122 ILE A CA 1
ATOM 944 C C . ILE A 1 122 ? -8.808 -0.422 2.830 1.00 97.25 122 ILE A C 1
ATOM 946 O O . ILE A 1 122 ? -8.864 0.598 3.516 1.00 97.25 122 ILE A O 1
ATOM 950 N N . LYS A 1 123 ? -9.459 -1.540 3.138 1.00 96.75 123 LYS A N 1
ATOM 951 C CA . LYS A 1 123 ? -10.239 -1.746 4.357 1.00 96.75 123 LYS A CA 1
ATOM 952 C C . LYS A 1 123 ? -9.673 -2.921 5.143 1.00 96.75 123 LYS A C 1
ATOM 954 O O . LYS A 1 123 ? -9.472 -3.986 4.569 1.00 96.75 123 LYS A O 1
ATOM 959 N N . ILE A 1 124 ? -9.483 -2.752 6.449 1.00 98.00 124 ILE A N 1
ATOM 960 C CA . ILE A 1 124 ? -9.124 -3.854 7.347 1.00 98.00 124 ILE A CA 1
ATOM 961 C C . ILE A 1 124 ? -10.405 -4.541 7.819 1.00 98.00 124 ILE A C 1
ATOM 963 O O . ILE A 1 124 ? -11.245 -3.916 8.468 1.00 98.00 124 ILE A O 1
ATOM 967 N N . ASN A 1 125 ? -10.563 -5.820 7.489 1.00 97.38 125 ASN A N 1
ATOM 968 C CA . ASN A 1 125 ? -11.725 -6.613 7.882 1.00 97.38 125 ASN A CA 1
ATOM 969 C C . ASN A 1 125 ? -11.575 -7.197 9.285 1.00 97.38 125 ASN A C 1
ATOM 971 O O . ASN A 1 125 ? -12.490 -7.052 10.089 1.00 97.38 125 ASN A O 1
ATOM 975 N N . SER A 1 126 ? -10.447 -7.853 9.563 1.00 98.06 126 SER A N 1
ATOM 976 C CA . SER A 1 126 ? -10.173 -8.492 10.854 1.00 98.06 126 SER A CA 1
ATOM 977 C C . SER A 1 126 ? -8.681 -8.514 11.156 1.00 98.06 126 SER A C 1
ATOM 979 O O . SER A 1 126 ? -7.863 -8.632 10.241 1.00 98.06 126 SER A O 1
ATOM 981 N N . VAL A 1 127 ? -8.332 -8.454 12.440 1.00 98.44 127 VAL A N 1
ATOM 982 C CA . VAL A 1 127 ? -6.946 -8.491 12.927 1.00 98.44 127 VAL A CA 1
ATOM 983 C C . VAL A 1 127 ? -6.828 -9.572 14.005 1.00 98.44 127 VAL A C 1
ATOM 985 O O . VAL A 1 127 ? -7.600 -9.577 14.964 1.00 98.44 127 VAL A O 1
ATOM 988 N N . THR A 1 128 ? -5.877 -10.494 13.856 1.00 98.44 128 THR A N 1
ATOM 989 C CA . THR A 1 128 ? -5.506 -11.475 14.895 1.00 98.44 128 THR A CA 1
ATOM 990 C C . THR A 1 128 ? -4.217 -11.037 15.599 1.00 98.44 128 THR A C 1
ATOM 992 O O . THR A 1 128 ? -3.778 -9.899 15.458 1.00 98.44 128 THR A O 1
ATOM 995 N N . GLU A 1 129 ? -3.608 -11.913 16.401 1.00 98.00 129 GLU A N 1
ATOM 996 C CA . GLU A 1 129 ? -2.318 -11.629 17.048 1.00 98.00 129 GLU A CA 1
ATOM 997 C C . GLU A 1 129 ? -1.160 -11.527 16.042 1.00 98.00 129 GLU A C 1
ATOM 999 O O . GLU A 1 129 ? -0.208 -10.787 16.268 1.00 98.00 129 GLU A O 1
ATOM 1004 N N . ASP A 1 130 ? -1.254 -12.250 14.927 1.00 98.44 130 ASP A N 1
ATOM 1005 C CA . ASP A 1 130 ? -0.171 -12.470 13.969 1.00 98.44 130 ASP A CA 1
ATOM 1006 C C . ASP A 1 130 ? -0.588 -12.303 12.501 1.00 98.44 130 ASP A C 1
ATOM 1008 O O . ASP A 1 130 ? 0.238 -12.487 11.605 1.00 98.44 130 ASP A O 1
ATOM 1012 N N . SER A 1 131 ? -1.851 -11.966 12.230 1.00 98.50 131 SER A N 1
ATOM 1013 C CA . SER A 1 131 ? -2.369 -11.848 10.870 1.00 98.50 131 SER A CA 1
ATOM 1014 C C . SER A 1 131 ? -3.414 -10.746 10.711 1.00 98.50 131 SER A C 1
ATOM 1016 O O . SER A 1 131 ? -4.042 -10.288 11.669 1.00 98.50 131 SER A O 1
ATOM 1018 N N . VAL A 1 132 ? -3.609 -10.324 9.466 1.00 98.62 132 VAL A N 1
ATOM 1019 C CA . VAL A 1 132 ? -4.617 -9.349 9.056 1.00 98.62 132 VAL A CA 1
ATOM 1020 C C . VAL A 1 132 ? -5.350 -9.846 7.816 1.00 98.62 132 VAL A C 1
ATOM 1022 O O . VAL A 1 132 ? -4.735 -10.385 6.896 1.00 98.62 132 VAL A O 1
ATOM 1025 N N . SER A 1 133 ? -6.663 -9.629 7.786 1.00 98.50 133 SER A N 1
ATOM 1026 C CA . SER A 1 133 ? -7.489 -9.761 6.587 1.00 98.50 133 SER A CA 1
ATOM 1027 C C . SER A 1 133 ? -7.902 -8.372 6.119 1.00 98.50 133 SER A C 1
ATOM 1029 O O . SER A 1 133 ? -8.447 -7.587 6.902 1.00 98.50 133 SER A O 1
ATOM 1031 N N . LEU A 1 134 ? -7.637 -8.047 4.857 1.00 98.31 134 LEU A N 1
ATOM 1032 C CA . LEU A 1 134 ? -7.945 -6.749 4.264 1.00 98.31 134 LEU A CA 1
ATOM 1033 C C . LEU A 1 134 ? -8.543 -6.889 2.863 1.00 98.31 134 LEU A C 1
ATOM 1035 O O . LEU A 1 134 ? -8.377 -7.911 2.201 1.00 98.31 134 LEU A O 1
ATOM 1039 N N . ILE A 1 135 ? -9.243 -5.843 2.422 1.00 97.81 135 ILE A N 1
ATOM 1040 C CA . ILE A 1 135 ? -9.856 -5.748 1.094 1.00 97.81 135 ILE A CA 1
ATOM 1041 C C . ILE A 1 135 ? -9.392 -4.471 0.408 1.00 97.81 135 ILE A C 1
ATOM 1043 O O . ILE A 1 135 ? -9.542 -3.384 0.970 1.00 97.81 135 ILE A O 1
ATOM 1047 N N . ILE A 1 136 ? -8.908 -4.592 -0.827 1.00 97.06 136 ILE A N 1
ATOM 1048 C CA . ILE A 1 136 ? -8.755 -3.460 -1.749 1.00 97.06 136 ILE A CA 1
ATOM 1049 C C . ILE A 1 136 ? -10.068 -3.317 -2.526 1.00 97.06 136 ILE A C 1
ATOM 1051 O O . ILE A 1 136 ? -10.525 -4.282 -3.119 1.00 97.06 136 ILE A O 1
ATOM 1055 N N . GLN A 1 137 ? -10.723 -2.155 -2.479 1.00 91.88 137 GLN A N 1
ATOM 1056 C CA . GLN A 1 137 ? -12.122 -2.001 -2.917 1.00 91.88 137 GLN A CA 1
ATOM 1057 C C . GLN A 1 137 ? -12.324 -1.588 -4.383 1.00 91.88 137 GLN A C 1
ATOM 1059 O O . GLN A 1 137 ? -13.472 -1.519 -4.815 1.00 91.88 137 GLN A O 1
ATOM 1064 N N . SER A 1 138 ? -11.266 -1.286 -5.140 1.00 87.88 138 SER A N 1
ATOM 1065 C CA . SER A 1 138 ? -11.403 -0.857 -6.545 1.00 87.88 138 SER A CA 1
ATOM 1066 C C . SER A 1 138 ? -11.930 -1.985 -7.423 1.00 87.88 138 SER A C 1
ATOM 1068 O O . SER A 1 138 ? -12.945 -1.833 -8.095 1.00 87.88 138 SER A O 1
ATOM 1070 N N . GLU A 1 139 ? -11.299 -3.144 -7.295 1.00 87.62 139 GLU A N 1
ATOM 1071 C CA . GLU A 1 139 ? -11.850 -4.449 -7.619 1.00 87.62 139 GLU A CA 1
ATOM 1072 C C . GLU A 1 139 ? -11.702 -5.251 -6.327 1.00 87.62 139 GLU A C 1
ATOM 1074 O O . GLU A 1 139 ? -10.575 -5.344 -5.848 1.00 87.62 139 GLU A O 1
ATOM 1079 N N . PRO A 1 140 ? -12.788 -5.716 -5.675 1.00 94.00 140 PRO A N 1
ATOM 1080 C CA . PRO A 1 140 ? -12.700 -6.350 -4.361 1.00 94.00 140 PRO A CA 1
ATOM 1081 C C . PRO A 1 140 ? -11.703 -7.517 -4.328 1.00 94.00 140 PRO A C 1
ATOM 1083 O O . PRO A 1 140 ? -12.031 -8.635 -4.721 1.00 94.00 140 PRO A O 1
ATOM 1086 N N . ILE A 1 141 ? -10.492 -7.250 -3.838 1.00 96.19 141 ILE A N 1
ATOM 1087 C CA . ILE A 1 141 ? -9.407 -8.227 -3.714 1.00 96.19 141 ILE A CA 1
ATOM 1088 C C . ILE A 1 141 ? -9.181 -8.484 -2.230 1.00 96.19 141 ILE A C 1
ATOM 1090 O O . ILE A 1 141 ? -8.756 -7.592 -1.490 1.00 96.19 141 ILE A O 1
ATOM 1094 N N . GLU A 1 142 ? -9.491 -9.704 -1.796 1.00 97.25 142 GLU A N 1
ATOM 1095 C CA . GLU A 1 142 ? -9.290 -10.154 -0.420 1.00 97.25 142 GLU A CA 1
ATOM 1096 C C . GLU A 1 142 ? -7.864 -10.661 -0.218 1.00 97.25 142 GLU A C 1
ATOM 1098 O O . GLU A 1 142 ? -7.375 -11.532 -0.941 1.00 97.25 142 GLU A O 1
ATOM 1103 N N . ILE A 1 143 ? -7.193 -10.121 0.795 1.00 97.88 143 ILE A N 1
ATOM 1104 C CA . ILE A 1 143 ? -5.804 -10.427 1.105 1.00 97.88 143 ILE A CA 1
ATOM 1105 C C . ILE A 1 143 ? -5.708 -10.783 2.581 1.00 97.88 143 ILE A C 1
ATOM 1107 O O . ILE A 1 143 ? -6.088 -10.002 3.450 1.00 97.88 143 ILE A O 1
ATOM 1111 N N . ASN A 1 144 ? -5.135 -11.950 2.856 1.00 98.31 144 ASN A N 1
ATOM 1112 C CA . ASN A 1 144 ? -4.709 -12.335 4.195 1.00 98.31 144 ASN A CA 1
ATOM 1113 C C . ASN A 1 144 ? -3.182 -12.269 4.253 1.00 98.31 144 ASN A C 1
ATOM 1115 O O . ASN A 1 144 ? -2.531 -12.808 3.356 1.00 98.31 144 ASN A O 1
ATOM 1119 N N . LEU A 1 145 ? -2.630 -11.604 5.265 1.00 98.44 145 LEU A N 1
ATOM 1120 C CA . LEU A 1 145 ? -1.187 -11.520 5.507 1.00 98.44 145 LEU A CA 1
ATOM 1121 C C . LEU A 1 145 ? -0.889 -11.929 6.942 1.00 98.44 145 LEU A C 1
ATOM 1123 O O . LEU A 1 145 ? -1.568 -11.484 7.864 1.00 98.44 145 LEU A O 1
ATOM 1127 N N . THR A 1 146 ? 0.156 -12.722 7.121 1.00 98.56 146 THR A N 1
ATOM 1128 C CA . THR A 1 146 ? 0.815 -12.969 8.409 1.00 98.56 146 THR A CA 1
ATOM 1129 C C . THR A 1 146 ? 1.970 -11.988 8.633 1.00 98.56 146 THR A C 1
ATOM 1131 O O . THR A 1 146 ? 2.449 -11.365 7.684 1.00 98.56 146 THR A O 1
ATOM 1134 N N . ILE A 1 147 ? 2.408 -11.773 9.879 1.00 98.56 147 ILE A N 1
ATOM 1135 C CA . ILE A 1 147 ? 3.516 -10.844 10.171 1.00 98.56 147 ILE A CA 1
ATOM 1136 C C . ILE A 1 147 ? 4.763 -11.246 9.370 1.00 98.56 147 ILE A C 1
ATOM 1138 O O . ILE A 1 147 ? 5.253 -12.370 9.461 1.00 98.56 147 ILE A O 1
ATOM 1142 N N . GLY A 1 148 ? 5.291 -10.299 8.595 1.00 98.00 148 GLY A N 1
ATOM 1143 C CA . GLY A 1 148 ? 6.436 -10.480 7.708 1.00 98.00 148 GLY A CA 1
ATOM 1144 C C . GLY A 1 148 ? 6.087 -10.962 6.298 1.00 98.00 148 GLY A C 1
ATOM 1145 O O . GLY A 1 148 ? 6.939 -10.829 5.418 1.00 98.00 148 GLY A O 1
ATOM 1146 N N . GLU A 1 149 ? 4.870 -11.465 6.062 1.00 98.44 149 GLU A N 1
ATOM 1147 C CA . GLU A 1 149 ? 4.387 -11.866 4.738 1.00 98.44 149 GLU A CA 1
ATOM 1148 C C . GLU A 1 149 ? 4.175 -10.649 3.841 1.00 98.44 149 GLU A C 1
ATOM 1150 O O . GLU A 1 149 ? 3.719 -9.585 4.272 1.00 98.44 149 GLU A O 1
ATOM 1155 N N . GLU A 1 150 ? 4.488 -10.839 2.566 1.00 98.06 150 GLU A N 1
ATOM 1156 C CA . GLU A 1 150 ? 4.365 -9.840 1.521 1.00 98.06 150 GLU A CA 1
ATOM 1157 C C . GLU A 1 150 ? 3.627 -10.414 0.314 1.00 98.06 150 GLU A C 1
ATOM 1159 O O . GLU A 1 150 ? 3.719 -11.609 0.020 1.00 98.06 150 GLU A O 1
ATOM 1164 N N . LYS A 1 151 ? 2.874 -9.555 -0.371 1.00 97.88 151 LYS A N 1
ATOM 1165 C CA . LYS A 1 151 ? 2.140 -9.880 -1.592 1.00 97.88 151 LYS A CA 1
ATOM 1166 C C . LYS A 1 151 ? 2.283 -8.766 -2.609 1.00 97.88 151 LYS A C 1
ATOM 1168 O O . LYS A 1 151 ? 2.407 -7.593 -2.265 1.00 97.88 151 LYS A O 1
ATOM 1173 N N . GLU A 1 152 ? 2.225 -9.164 -3.866 1.00 96.81 152 GLU A N 1
ATOM 1174 C CA . GLU A 1 152 ? 2.076 -8.266 -4.996 1.00 96.81 152 GLU A CA 1
ATOM 1175 C C . GLU A 1 152 ? 0.641 -8.380 -5.504 1.00 96.81 152 GLU A C 1
ATOM 1177 O O . GLU A 1 152 ? 0.085 -9.481 -5.558 1.00 96.81 152 GLU A O 1
ATOM 1182 N N . VAL A 1 153 ? 0.020 -7.243 -5.796 1.00 96.25 153 VAL A N 1
ATOM 1183 C CA . VAL A 1 153 ? -1.406 -7.158 -6.091 1.00 96.25 153 VAL A CA 1
ATOM 1184 C C . VAL A 1 153 ? -1.617 -6.307 -7.331 1.00 96.25 153 VAL A C 1
ATOM 1186 O O . VAL A 1 153 ? -1.146 -5.173 -7.393 1.00 96.25 153 VAL A O 1
ATOM 1189 N N . ASP A 1 154 ? -2.337 -6.872 -8.290 1.00 95.38 154 ASP A N 1
ATOM 1190 C CA . ASP A 1 154 ? -2.945 -6.177 -9.424 1.00 95.38 154 ASP A CA 1
ATOM 1191 C C . ASP A 1 154 ? -4.176 -5.417 -8.911 1.00 95.38 154 ASP A C 1
ATOM 1193 O O . ASP A 1 154 ? -5.078 -6.041 -8.347 1.00 95.38 154 ASP A O 1
ATOM 1197 N N . VAL A 1 155 ? -4.185 -4.082 -9.004 1.00 95.00 155 VAL A N 1
ATOM 1198 C CA . VAL A 1 155 ? -5.275 -3.262 -8.439 1.00 95.00 155 VAL A CA 1
ATOM 1199 C C . VAL A 1 155 ? -6.230 -2.712 -9.493 1.00 95.00 155 VAL A C 1
ATOM 1201 O O . VAL A 1 155 ? -7.207 -2.048 -9.114 1.00 95.00 155 VAL A O 1
ATOM 1204 N N . ASP A 1 156 ? -5.952 -2.932 -10.778 1.00 91.06 156 ASP A N 1
ATOM 1205 C CA . ASP A 1 156 ? -6.767 -2.432 -11.885 1.00 91.06 156 ASP A CA 1
ATOM 1206 C C . ASP A 1 156 ? -7.170 -3.481 -12.938 1.00 91.06 156 ASP A C 1
ATOM 1208 O O . ASP A 1 156 ? -7.881 -3.140 -13.891 1.00 91.06 156 ASP A O 1
ATOM 1212 N N . GLY A 1 157 ? -6.819 -4.746 -12.703 1.00 90.94 157 GLY A N 1
ATOM 1213 C CA . GLY A 1 157 ? -7.306 -5.921 -13.416 1.00 90.94 157 GLY A CA 1
ATOM 1214 C C . GLY A 1 157 ? -6.568 -6.205 -14.725 1.00 90.94 157 GLY A C 1
ATOM 1215 O O . GLY A 1 157 ? -7.062 -6.988 -15.550 1.00 90.94 157 GLY A O 1
ATOM 1216 N N . ASP A 1 158 ? -5.414 -5.576 -14.959 1.00 89.31 158 ASP A N 1
ATOM 1217 C CA . ASP A 1 158 ? -4.638 -5.731 -16.191 1.00 89.31 158 ASP A CA 1
ATOM 1218 C C . ASP A 1 158 ? -3.731 -6.982 -16.211 1.00 89.31 158 ASP A C 1
ATOM 1220 O O . ASP A 1 158 ? -3.141 -7.312 -17.248 1.00 89.31 158 ASP A O 1
ATOM 1224 N N . ARG A 1 159 ? -3.746 -7.763 -15.119 1.00 89.94 159 ARG A N 1
ATOM 1225 C CA . ARG A 1 159 ? -2.941 -8.966 -14.843 1.00 89.94 159 ARG A CA 1
ATOM 1226 C C . ARG A 1 159 ? -1.474 -8.685 -14.547 1.00 89.94 159 ARG A C 1
ATOM 1228 O O . ARG A 1 159 ? -0.675 -9.629 -14.535 1.00 89.94 159 ARG A O 1
ATOM 1235 N N . GLU A 1 160 ? -1.116 -7.439 -14.292 1.00 90.75 160 GLU A N 1
ATOM 1236 C CA . GLU A 1 160 ? 0.195 -7.039 -13.819 1.00 90.75 160 GLU A CA 1
ATOM 1237 C C . GLU A 1 160 ? 0.105 -6.541 -12.377 1.00 90.75 160 GLU A C 1
ATOM 1239 O O . GLU A 1 160 ? -0.838 -5.884 -11.957 1.00 90.75 160 GLU A O 1
ATOM 1244 N N . SER A 1 161 ? 1.095 -6.902 -11.562 1.00 94.25 161 SER A N 1
ATOM 1245 C CA . SER A 1 161 ? 1.117 -6.445 -10.179 1.00 94.25 161 SER A CA 1
ATOM 1246 C C . SER A 1 161 ? 1.476 -4.961 -10.104 1.00 94.25 161 SER A C 1
ATOM 1248 O O . SER A 1 161 ? 2.557 -4.554 -10.532 1.00 94.25 161 SER A O 1
ATOM 1250 N N . ASP A 1 162 ? 0.634 -4.179 -9.440 1.00 94.81 162 ASP A N 1
ATOM 1251 C CA . ASP A 1 162 ? 0.792 -2.731 -9.289 1.00 94.81 162 ASP A CA 1
ATOM 1252 C C . ASP A 1 162 ? 1.290 -2.306 -7.912 1.00 94.81 162 ASP A C 1
ATOM 1254 O O . ASP A 1 162 ? 1.919 -1.254 -7.736 1.00 94.81 162 ASP A O 1
ATOM 1258 N N . LEU A 1 163 ? 0.945 -3.099 -6.901 1.00 96.38 163 LEU A N 1
ATOM 1259 C CA . LEU A 1 163 ? 1.108 -2.743 -5.505 1.00 96.38 163 LEU A CA 1
ATOM 1260 C C . LEU A 1 163 ? 1.787 -3.876 -4.747 1.00 96.38 163 LEU A C 1
ATOM 1262 O O . LEU A 1 163 ? 1.295 -4.997 -4.690 1.00 96.38 163 LEU A O 1
ATOM 1266 N N . TYR A 1 164 ? 2.902 -3.552 -4.108 1.00 97.56 164 TYR A N 1
ATOM 1267 C CA . TYR A 1 164 ? 3.553 -4.397 -3.123 1.00 97.56 164 TYR A CA 1
ATOM 1268 C C . TYR A 1 164 ? 2.999 -4.045 -1.741 1.00 97.56 164 TYR A C 1
ATOM 1270 O O . TYR A 1 164 ? 2.981 -2.871 -1.358 1.00 97.56 164 TYR A O 1
ATOM 1278 N N . ILE A 1 165 ? 2.559 -5.051 -0.987 1.00 98.19 165 ILE A N 1
ATOM 1279 C CA . ILE A 1 165 ? 1.999 -4.909 0.359 1.00 98.19 165 ILE A CA 1
ATOM 1280 C C . ILE A 1 165 ? 2.651 -5.902 1.317 1.00 98.19 165 ILE A C 1
ATOM 1282 O O . ILE A 1 165 ? 2.887 -7.053 0.961 1.00 98.19 165 ILE A O 1
ATOM 1286 N N . LYS A 1 166 ? 2.925 -5.469 2.548 1.00 98.62 166 LYS A N 1
ATOM 1287 C CA . LYS A 1 166 ? 3.535 -6.294 3.592 1.00 98.62 166 LYS A CA 1
ATOM 1288 C C . LYS A 1 166 ? 2.956 -5.967 4.960 1.00 98.62 166 LYS A C 1
ATOM 1290 O O . LYS A 1 166 ? 2.820 -4.793 5.304 1.00 98.62 166 LYS A O 1
ATOM 1295 N N . LEU A 1 167 ? 2.670 -6.992 5.759 1.00 98.62 167 LEU A N 1
ATOM 1296 C CA . LEU A 1 167 ? 2.358 -6.802 7.175 1.00 98.62 167 LEU A CA 1
ATOM 1297 C C . LEU A 1 167 ? 3.673 -6.716 7.958 1.00 98.62 167 LEU A C 1
ATOM 1299 O O . LEU A 1 167 ? 4.417 -7.690 8.037 1.00 98.62 167 LEU A O 1
ATOM 1303 N N . VAL A 1 168 ? 3.979 -5.545 8.514 1.00 98.62 168 VAL A N 1
ATOM 1304 C CA . VAL A 1 168 ? 5.241 -5.300 9.228 1.00 98.62 168 VAL A CA 1
ATOM 1305 C C . VAL A 1 168 ? 5.152 -5.800 10.664 1.00 98.62 168 VAL A C 1
ATOM 1307 O O . VAL A 1 168 ? 6.006 -6.567 11.102 1.00 98.62 168 VAL A O 1
ATOM 1310 N N . ASN A 1 169 ? 4.123 -5.366 11.391 1.00 98.62 169 ASN A N 1
ATOM 1311 C CA . ASN A 1 169 ? 3.900 -5.700 12.795 1.00 98.62 169 ASN A CA 1
ATOM 1312 C C . ASN A 1 169 ? 2.419 -5.496 13.167 1.00 98.62 169 ASN A C 1
ATOM 1314 O O . ASN A 1 169 ? 1.671 -4.857 12.429 1.00 98.62 169 ASN A O 1
ATOM 1318 N N . ILE A 1 170 ? 1.998 -5.996 14.329 1.00 98.56 170 ILE A N 1
ATOM 1319 C CA . ILE A 1 170 ? 0.702 -5.688 14.946 1.00 98.56 170 ILE A CA 1
ATOM 1320 C C . ILE A 1 170 ? 0.967 -5.228 16.381 1.00 98.56 170 ILE A C 1
ATOM 1322 O O . ILE A 1 170 ? 1.540 -5.964 17.179 1.00 98.56 170 ILE A O 1
ATOM 1326 N N . THR A 1 171 ? 0.549 -4.008 16.727 1.00 98.19 171 THR A N 1
ATOM 1327 C CA . THR A 1 171 ? 0.662 -3.465 18.095 1.00 98.19 171 THR A CA 1
ATOM 1328 C C . THR A 1 171 ? -0.723 -3.064 18.580 1.00 98.19 171 THR A C 1
ATOM 1330 O O . THR A 1 171 ? -1.418 -2.326 17.892 1.00 98.19 171 THR A O 1
ATOM 1333 N N . ASP A 1 172 ? -1.160 -3.580 19.732 1.00 97.12 172 ASP A N 1
ATOM 1334 C CA . ASP A 1 172 ? -2.488 -3.299 20.305 1.00 97.12 172 ASP A CA 1
ATOM 1335 C C . ASP A 1 172 ? -3.660 -3.535 19.325 1.00 97.12 172 ASP A C 1
ATOM 1337 O O . ASP A 1 172 ? -4.619 -2.766 19.280 1.00 97.12 172 ASP A O 1
ATOM 1341 N N . ARG A 1 173 ? -3.588 -4.612 18.524 1.00 96.88 173 ARG A N 1
ATOM 1342 C CA . ARG A 1 173 ? -4.535 -4.942 17.429 1.00 96.88 173 ARG A CA 1
ATOM 1343 C C . ARG A 1 173 ? -4.604 -3.905 16.301 1.00 96.88 173 ARG A C 1
ATOM 1345 O O . ARG A 1 173 ? -5.565 -3.881 15.532 1.00 96.88 173 ARG A O 1
ATOM 1352 N N . ILE A 1 174 ? -3.584 -3.064 16.176 1.00 98.06 174 ILE A N 1
ATOM 1353 C CA . ILE A 1 174 ? -3.422 -2.134 15.063 1.00 98.06 174 ILE A CA 1
ATOM 1354 C C . ILE A 1 174 ? -2.293 -2.669 14.171 1.00 98.06 174 ILE A C 1
ATOM 1356 O O . ILE A 1 174 ? -1.130 -2.637 14.586 1.00 98.06 174 ILE A O 1
ATOM 1360 N N . PRO A 1 175 ? -2.607 -3.202 12.976 1.00 98.38 175 PRO A N 1
ATOM 1361 C CA . PRO A 1 175 ? -1.596 -3.627 12.021 1.00 98.38 175 PRO A CA 1
ATOM 1362 C C . PRO A 1 175 ? -0.862 -2.423 11.427 1.00 98.38 175 PRO A C 1
ATOM 1364 O O . PRO A 1 175 ? -1.482 -1.441 11.006 1.00 98.38 175 PRO A O 1
ATOM 1367 N N . GLU A 1 176 ? 0.460 -2.543 11.355 1.00 98.50 176 GLU A N 1
ATOM 1368 C CA . GLU A 1 176 ? 1.340 -1.686 10.568 1.00 98.50 176 GLU A CA 1
ATOM 1369 C C . GLU A 1 176 ? 1.551 -2.337 9.197 1.00 98.50 176 GLU A C 1
ATOM 1371 O O . GLU A 1 176 ? 2.195 -3.382 9.068 1.00 98.50 176 GLU A O 1
ATOM 1376 N N . ILE A 1 177 ? 0.984 -1.723 8.163 1.00 98.50 177 ILE A N 1
ATOM 1377 C CA . ILE A 1 177 ? 1.064 -2.182 6.779 1.00 98.50 177 ILE A CA 1
ATOM 1378 C C . ILE A 1 177 ? 2.075 -1.322 6.032 1.00 98.50 177 ILE A C 1
ATOM 1380 O O . ILE A 1 177 ? 1.927 -0.100 5.967 1.00 98.50 177 ILE A O 1
ATOM 1384 N N . TYR A 1 178 ? 3.070 -1.961 5.426 1.00 98.44 178 TYR A N 1
ATOM 1385 C CA . TYR A 1 178 ? 3.937 -1.326 4.445 1.00 98.44 178 TYR A CA 1
ATOM 1386 C C . TYR A 1 178 ? 3.348 -1.504 3.049 1.00 98.44 178 TYR A C 1
ATOM 1388 O O . TYR A 1 178 ? 2.975 -2.611 2.663 1.00 98.44 178 TYR A O 1
ATOM 1396 N N . MET A 1 179 ? 3.288 -0.422 2.281 1.00 97.81 179 MET A N 1
ATOM 1397 C CA . MET A 1 179 ? 2.807 -0.435 0.901 1.00 97.81 179 MET A CA 1
ATOM 1398 C C . MET A 1 179 ? 3.777 0.310 0.003 1.00 97.81 179 MET A C 1
ATOM 1400 O O . MET A 1 179 ? 4.285 1.361 0.397 1.00 97.81 179 MET A O 1
ATOM 1404 N N . LYS A 1 180 ? 3.987 -0.190 -1.214 1.00 97.50 180 LYS A N 1
ATOM 1405 C CA . LYS A 1 180 ? 4.815 0.465 -2.225 1.00 97.50 180 LYS A CA 1
ATOM 1406 C C . LYS A 1 180 ? 4.276 0.211 -3.631 1.00 97.50 180 LYS A C 1
ATOM 1408 O O . LYS A 1 180 ? 3.899 -0.915 -3.939 1.00 97.50 180 LYS A O 1
ATOM 1413 N N . LYS A 1 181 ? 4.283 1.227 -4.498 1.00 96.44 181 LYS A N 1
ATOM 1414 C CA . LYS A 1 181 ? 4.022 1.032 -5.935 1.00 96.44 181 LYS A CA 1
ATOM 1415 C C . LYS A 1 181 ? 5.097 0.121 -6.521 1.00 96.44 181 LYS A C 1
ATOM 1417 O O . LYS A 1 181 ? 6.291 0.372 -6.332 1.00 96.44 181 LYS A O 1
ATOM 1422 N N . ILE A 1 182 ? 4.685 -0.902 -7.253 1.00 94.88 182 ILE A N 1
ATOM 1423 C CA . ILE A 1 182 ? 5.600 -1.698 -8.060 1.00 94.88 182 ILE A CA 1
ATOM 1424 C C . ILE A 1 182 ? 5.890 -0.870 -9.304 1.00 94.88 182 ILE A C 1
ATOM 1426 O O . ILE A 1 182 ? 5.064 -0.722 -10.199 1.00 94.88 182 ILE A O 1
ATOM 1430 N N . GLU A 1 183 ? 7.073 -0.263 -9.348 1.00 86.81 183 GLU A N 1
ATOM 1431 C CA . GLU A 1 183 ? 7.547 0.293 -10.606 1.00 86.81 183 GLU A CA 1
ATOM 1432 C C . GLU A 1 183 ? 7.892 -0.871 -11.522 1.00 86.81 183 GLU A C 1
ATOM 1434 O O . GLU A 1 183 ? 8.920 -1.538 -11.345 1.00 86.81 183 GLU A O 1
ATOM 1439 N N . LYS A 1 184 ? 7.026 -1.116 -12.509 1.00 80.19 184 LYS A N 1
ATOM 1440 C CA . LYS A 1 184 ? 7.354 -2.011 -13.606 1.00 80.19 184 LYS A CA 1
ATOM 1441 C C . LYS A 1 184 ? 8.592 -1.455 -14.294 1.00 80.19 184 LYS A C 1
ATOM 1443 O O . LYS A 1 184 ? 8.534 -0.502 -15.070 1.00 80.19 184 LYS A O 1
ATOM 1448 N N . ARG A 1 185 ? 9.745 -2.057 -14.007 1.00 75.69 185 ARG A N 1
ATOM 1449 C CA . ARG A 1 185 ? 10.938 -1.812 -14.807 1.00 75.69 185 ARG A CA 1
ATOM 1450 C C . ARG A 1 185 ? 10.645 -2.406 -16.166 1.00 75.69 185 ARG A C 1
ATOM 1452 O O . ARG A 1 185 ? 10.551 -3.625 -16.291 1.00 75.69 185 ARG A O 1
ATOM 1459 N N . CYS A 1 186 ? 10.495 -1.557 -17.172 1.00 81.88 186 CYS A N 1
ATOM 1460 C CA . CYS A 1 186 ? 10.487 -2.058 -18.527 1.00 81.88 186 CYS A CA 1
ATOM 1461 C C . CYS A 1 186 ? 11.855 -2.702 -18.782 1.00 81.88 186 CYS A C 1
ATOM 1463 O O . CYS A 1 186 ? 12.897 -2.047 -18.716 1.00 81.88 186 CYS A O 1
ATOM 1465 N N . ILE A 1 187 ? 11.862 -4.026 -18.938 1.00 89.19 187 ILE A N 1
ATOM 1466 C CA . ILE A 1 187 ? 13.078 -4.764 -19.248 1.00 89.19 187 ILE A CA 1
ATOM 1467 C C . ILE A 1 187 ? 13.292 -4.598 -20.742 1.00 89.19 187 ILE A C 1
ATOM 1469 O O . ILE A 1 187 ? 12.562 -5.181 -21.543 1.00 89.19 187 ILE A O 1
ATOM 1473 N N . GLU A 1 188 ? 14.285 -3.789 -21.092 1.00 93.00 188 GLU A N 1
ATOM 1474 C CA . GLU A 1 188 ? 14.682 -3.577 -22.479 1.00 93.00 188 GLU A CA 1
ATOM 1475 C C . GLU A 1 188 ? 14.994 -4.920 -23.150 1.00 93.00 188 GLU A C 1
ATOM 1477 O O . GLU A 1 188 ? 15.736 -5.746 -22.603 1.00 93.00 188 GLU A O 1
ATOM 1482 N N . ASN A 1 189 ? 14.429 -5.134 -24.337 1.00 95.56 189 ASN A N 1
ATOM 1483 C CA . ASN A 1 189 ? 14.656 -6.333 -25.134 1.00 95.56 189 ASN A CA 1
ATOM 1484 C C . ASN A 1 189 ? 15.206 -5.915 -26.492 1.00 95.56 189 ASN A C 1
ATOM 1486 O O . ASN A 1 189 ? 14.463 -5.652 -27.434 1.00 95.56 189 ASN A O 1
ATOM 1490 N N . TRP A 1 190 ? 16.526 -5.814 -26.577 1.00 97.38 190 TRP A N 1
ATOM 1491 C CA . TRP A 1 190 ? 17.187 -5.300 -27.764 1.00 97.38 190 TRP A CA 1
ATOM 1492 C C . TRP A 1 190 ? 17.372 -6.380 -28.826 1.00 97.38 190 TRP A C 1
ATOM 1494 O O . TRP A 1 190 ? 18.007 -7.407 -28.589 1.00 97.38 190 TRP A O 1
ATOM 1504 N N . SER A 1 191 ? 16.891 -6.096 -30.034 1.00 97.62 191 SER A N 1
ATOM 1505 C CA . SER A 1 191 ? 17.261 -6.813 -31.249 1.00 97.62 191 SER A CA 1
ATOM 1506 C C . SER A 1 191 ? 18.193 -5.935 -32.067 1.00 97.62 191 SER A C 1
ATOM 1508 O O . SER A 1 191 ? 17.837 -4.814 -32.428 1.00 97.62 191 SER A O 1
ATOM 1510 N N . CYS A 1 192 ? 19.400 -6.424 -32.334 1.00 98.19 192 CYS A N 1
ATOM 1511 C CA . CYS A 1 192 ? 20.361 -5.722 -33.169 1.00 98.19 192 CYS A CA 1
ATOM 1512 C C . CYS A 1 192 ? 20.552 -6.462 -34.487 1.00 98.19 192 CYS A C 1
ATOM 1514 O O . CYS A 1 192 ? 20.640 -7.689 -34.501 1.00 98.19 192 CYS A O 1
ATOM 1516 N N . GLY A 1 193 ? 20.643 -5.704 -35.576 1.00 97.94 193 GLY A N 1
ATOM 1517 C CA . GLY A 1 193 ? 21.064 -6.228 -36.867 1.00 97.94 193 GLY A CA 1
ATOM 1518 C C . GLY A 1 193 ? 22.548 -6.594 -36.888 1.00 97.94 193 GLY A C 1
ATOM 1519 O O . GLY A 1 193 ? 23.289 -6.370 -35.923 1.00 97.94 193 GLY A O 1
ATOM 1520 N N . GLU A 1 194 ? 22.971 -7.128 -38.029 1.00 97.88 194 GLU A N 1
ATOM 1521 C CA . GLU A 1 194 ? 24.382 -7.359 -38.326 1.00 97.88 194 GLU A CA 1
ATOM 1522 C C . GLU A 1 194 ? 25.172 -6.045 -38.308 1.00 97.88 194 GLU A C 1
ATOM 1524 O O . GLU A 1 194 ? 24.632 -4.957 -38.548 1.00 97.88 194 GLU A O 1
ATOM 1529 N N . TRP A 1 195 ? 26.465 -6.152 -38.017 1.00 97.56 195 TRP A N 1
ATOM 1530 C CA . TRP A 1 195 ? 27.380 -5.029 -38.164 1.00 97.56 195 TRP A CA 1
ATOM 1531 C C . TRP A 1 195 ? 27.556 -4.669 -39.641 1.00 97.56 195 TRP A C 1
ATOM 1533 O O . TRP A 1 195 ? 27.604 -5.546 -40.506 1.00 97.56 195 TRP A O 1
ATOM 1543 N N . SER A 1 196 ? 27.624 -3.371 -39.933 1.00 97.19 196 SER A N 1
ATOM 1544 C CA . SER A 1 196 ? 27.931 -2.869 -41.268 1.00 97.19 196 SER A CA 1
ATOM 1545 C C . SER A 1 196 ? 29.342 -3.265 -41.687 1.00 97.19 196 SER A C 1
ATOM 1547 O O . SER A 1 196 ? 30.187 -3.609 -40.863 1.00 97.19 196 SER A O 1
ATOM 1549 N N . GLU A 1 197 ? 29.637 -3.122 -42.975 1.00 96.06 197 GLU A N 1
ATOM 1550 C CA . GLU A 1 197 ? 31.028 -3.082 -43.415 1.00 96.06 197 GLU A CA 1
ATOM 1551 C C . GLU A 1 197 ? 31.779 -1.932 -42.724 1.00 96.06 197 GLU A C 1
ATOM 1553 O O . GLU A 1 197 ? 31.177 -0.944 -42.283 1.00 96.06 197 GLU A O 1
ATOM 1558 N N . CYS A 1 198 ? 33.099 -2.082 -42.635 1.00 96.25 198 CYS A N 1
ATOM 1559 C CA . CYS A 1 198 ? 33.987 -1.058 -42.109 1.00 96.25 198 CYS A CA 1
ATOM 1560 C C . CYS A 1 198 ? 33.944 0.193 -42.975 1.00 96.25 198 CYS A C 1
ATOM 1562 O O . CYS A 1 198 ? 34.210 0.132 -44.176 1.00 96.25 198 CYS A O 1
ATOM 1564 N N . ASP A 1 199 ? 33.660 1.331 -42.355 1.00 95.75 199 ASP A N 1
ATOM 1565 C CA . ASP A 1 199 ? 33.776 2.618 -43.019 1.00 95.75 199 ASP A CA 1
ATOM 1566 C C . ASP A 1 199 ? 35.249 3.025 -43.223 1.00 95.75 199 ASP A C 1
ATOM 1568 O O . ASP A 1 199 ? 36.193 2.366 -42.771 1.00 95.75 199 ASP A O 1
ATOM 1572 N N . SER A 1 200 ? 35.465 4.139 -43.927 1.00 94.88 200 SER A N 1
ATOM 1573 C CA . SER A 1 200 ? 36.802 4.693 -44.174 1.00 94.88 200 SER A CA 1
ATOM 1574 C C . SER A 1 200 ? 37.550 5.116 -42.902 1.00 94.88 200 SER A C 1
ATOM 1576 O O . SER A 1 200 ? 38.746 5.387 -42.974 1.00 94.88 200 SER A O 1
ATOM 1578 N N . GLU A 1 201 ? 36.866 5.195 -41.758 1.00 94.81 201 GLU A N 1
ATOM 1579 C CA . GLU A 1 201 ? 37.442 5.508 -40.446 1.00 94.81 201 GLU A CA 1
ATOM 1580 C C . GLU A 1 201 ? 37.770 4.239 -39.638 1.00 94.81 201 GLU A C 1
ATOM 1582 O O . GLU A 1 201 ? 38.275 4.332 -38.519 1.00 94.81 201 GLU A O 1
ATOM 1587 N N . GLY A 1 202 ? 37.521 3.050 -40.199 1.00 93.56 202 GLY A N 1
ATOM 1588 C CA . GLY A 1 202 ? 37.772 1.773 -39.539 1.00 93.56 202 GLY A CA 1
ATOM 1589 C C . GLY A 1 202 ? 36.732 1.427 -38.475 1.00 93.56 202 GLY A C 1
ATOM 1590 O O . GLY A 1 202 ? 37.065 0.736 -37.509 1.00 93.56 202 GLY A O 1
ATOM 1591 N N . LYS A 1 203 ? 35.491 1.900 -38.623 1.00 96.19 203 LYS A N 1
ATOM 1592 C CA . LYS A 1 203 ? 34.378 1.621 -37.710 1.00 96.19 203 LYS A CA 1
ATOM 1593 C C . LYS A 1 203 ? 33.270 0.846 -38.405 1.00 96.19 203 LYS A C 1
ATOM 1595 O O . LYS A 1 203 ? 32.983 1.054 -39.580 1.00 96.19 203 LYS A O 1
ATOM 1600 N N . GLU A 1 204 ? 32.613 -0.022 -37.653 1.00 97.56 204 GLU A N 1
ATOM 1601 C CA . GLU A 1 204 ? 31.392 -0.706 -38.071 1.00 97.56 204 GLU A CA 1
ATOM 1602 C C . GLU A 1 204 ? 30.233 -0.268 -37.175 1.00 97.56 204 GLU A C 1
ATOM 1604 O O . GLU A 1 204 ? 30.399 -0.012 -35.978 1.00 97.56 204 GLU A O 1
ATOM 1609 N N . LYS A 1 205 ? 29.044 -0.151 -37.768 1.00 98.06 205 LYS A N 1
ATOM 1610 C CA . LYS A 1 205 ? 27.828 0.312 -37.094 1.00 98.06 205 LYS A CA 1
ATOM 1611 C C . LYS A 1 205 ? 26.731 -0.725 -37.228 1.00 98.06 205 LYS A C 1
ATOM 1613 O O . LYS A 1 205 ? 26.631 -1.390 -38.252 1.00 98.06 205 LYS A O 1
ATOM 1618 N N . ARG A 1 206 ? 25.869 -0.845 -36.224 1.00 98.25 206 ARG A N 1
ATOM 1619 C CA . ARG A 1 206 ? 24.655 -1.666 -36.315 1.00 98.25 206 ARG A CA 1
ATOM 1620 C C . ARG A 1 206 ? 23.446 -0.919 -35.789 1.00 98.25 206 ARG A C 1
ATOM 1622 O O . ARG A 1 206 ? 23.553 -0.047 -34.928 1.00 98.25 206 ARG A O 1
ATOM 1629 N N . VAL A 1 207 ? 22.282 -1.296 -36.300 1.00 97.94 207 VAL A N 1
ATOM 1630 C CA . VAL A 1 207 ? 20.999 -0.784 -35.817 1.00 97.94 207 VAL A CA 1
ATOM 1631 C C . VAL A 1 207 ? 20.492 -1.716 -34.727 1.00 97.94 207 VAL A C 1
ATOM 1633 O O . VAL A 1 207 ? 20.395 -2.920 -34.947 1.00 97.94 207 VAL A O 1
ATOM 1636 N N . CYS A 1 208 ? 20.166 -1.156 -33.565 1.00 97.88 208 CYS A N 1
ATOM 1637 C CA . CYS A 1 208 ? 19.510 -1.862 -32.472 1.00 97.88 208 CYS A CA 1
ATOM 1638 C C . CYS A 1 208 ? 18.123 -1.257 -32.242 1.00 97.88 208 CYS A C 1
ATOM 1640 O O . CYS A 1 208 ? 17.971 -0.035 -32.233 1.00 97.88 208 CYS A O 1
ATOM 1642 N N . SER A 1 209 ? 17.121 -2.109 -32.058 1.00 97.19 209 SER A N 1
ATOM 1643 C CA . SER A 1 209 ? 15.744 -1.724 -31.758 1.00 97.19 209 SER A CA 1
ATOM 1644 C C . SER A 1 209 ? 15.295 -2.395 -30.470 1.00 97.19 209 SER A C 1
ATOM 1646 O O . SER A 1 209 ? 15.449 -3.606 -30.310 1.00 97.19 209 SER A O 1
ATOM 1648 N N . ASP A 1 210 ? 14.745 -1.604 -29.553 1.00 97.12 210 ASP A N 1
ATOM 1649 C CA . ASP A 1 210 ? 14.123 -2.125 -28.343 1.00 97.12 210 ASP A CA 1
ATOM 1650 C C . ASP A 1 210 ? 12.730 -2.661 -28.681 1.00 97.12 210 ASP A C 1
ATOM 1652 O O . ASP A 1 210 ? 11.794 -1.905 -28.947 1.00 97.12 210 ASP A O 1
ATOM 1656 N N . LEU A 1 211 ? 12.601 -3.985 -28.680 1.00 95.69 211 LEU A N 1
ATOM 1657 C CA . LEU A 1 211 ? 11.368 -4.692 -29.009 1.00 95.69 211 LEU A CA 1
ATOM 1658 C C . LEU A 1 211 ? 10.255 -4.432 -27.992 1.00 95.69 211 LEU A C 1
ATOM 1660 O O . LEU A 1 211 ? 9.083 -4.557 -28.339 1.00 95.69 211 LEU A O 1
ATOM 1664 N N . ASN A 1 212 ? 10.607 -4.046 -26.765 1.00 92.81 212 ASN A N 1
ATOM 1665 C CA . ASN A 1 212 ? 9.638 -3.751 -25.715 1.00 92.81 212 ASN A CA 1
ATOM 1666 C C . ASN A 1 212 ? 9.281 -2.259 -25.640 1.00 92.81 212 ASN A C 1
ATOM 1668 O O . ASN A 1 212 ? 8.416 -1.891 -24.850 1.00 92.81 212 ASN A O 1
ATOM 1672 N N . SER A 1 213 ? 9.898 -1.409 -26.474 1.00 93.19 213 SER A N 1
ATOM 1673 C CA . SER A 1 213 ? 9.637 0.038 -26.525 1.00 93.19 213 SER A CA 1
ATOM 1674 C C . SER A 1 213 ? 9.691 0.717 -25.147 1.00 93.19 213 SER A C 1
ATOM 1676 O O . SER A 1 213 ? 8.894 1.601 -24.842 1.00 93.19 213 SER A O 1
ATOM 1678 N N . CYS A 1 214 ? 10.644 0.310 -24.310 1.00 91.12 214 CYS A N 1
ATOM 1679 C CA . CYS A 1 214 ? 10.833 0.805 -22.953 1.00 91.12 214 CYS A CA 1
ATOM 1680 C C . CYS A 1 214 ? 11.238 2.278 -22.895 1.00 91.12 214 CYS A C 1
ATOM 1682 O O . CYS A 1 214 ? 11.003 2.940 -21.886 1.00 91.12 214 CYS A O 1
ATOM 1684 N N . GLY A 1 215 ? 11.868 2.792 -23.955 1.00 87.75 215 GLY A N 1
ATOM 1685 C CA . GLY A 1 215 ? 12.310 4.187 -24.037 1.00 87.75 215 GLY A CA 1
ATOM 1686 C C . GLY A 1 215 ? 13.524 4.517 -23.161 1.00 87.75 215 GLY A C 1
ATOM 1687 O O . GLY A 1 215 ? 13.926 5.676 -23.090 1.00 87.75 215 GLY A O 1
ATOM 1688 N N . THR A 1 216 ? 14.121 3.519 -22.512 1.00 89.75 216 THR A N 1
ATOM 1689 C CA . THR A 1 216 ? 15.384 3.631 -21.776 1.00 89.75 216 THR A CA 1
ATOM 1690 C C . THR A 1 216 ? 16.528 3.010 -22.588 1.00 89.75 216 THR A C 1
ATOM 1692 O O . THR A 1 216 ? 16.291 2.178 -23.462 1.00 89.75 216 THR A O 1
ATOM 1695 N N . GLU A 1 217 ? 17.774 3.422 -22.325 1.00 93.31 217 GLU A N 1
ATOM 1696 C CA . GLU A 1 217 ? 18.983 2.886 -22.989 1.00 93.31 217 GLU A CA 1
ATOM 1697 C C . GLU A 1 217 ? 19.961 2.212 -22.003 1.00 93.31 217 GLU A C 1
ATOM 1699 O O . GLU A 1 217 ? 21.131 2.000 -22.318 1.00 93.31 217 GLU A O 1
ATOM 1704 N N . ASN A 1 218 ? 19.500 1.858 -20.799 1.00 90.44 218 ASN A N 1
ATOM 1705 C CA . ASN A 1 218 ? 20.341 1.379 -19.695 1.00 90.44 218 ASN A CA 1
ATOM 1706 C C . ASN A 1 218 ? 21.046 0.049 -20.000 1.00 90.44 218 ASN A C 1
ATOM 1708 O O . ASN A 1 218 ? 22.099 -0.238 -19.433 1.00 90.44 218 ASN A O 1
ATOM 1712 N N . LYS A 1 219 ? 20.453 -0.786 -20.856 1.00 92.75 219 LYS A N 1
ATOM 1713 C CA . LYS A 1 219 ? 20.988 -2.075 -21.313 1.00 92.75 219 LYS A CA 1
ATOM 1714 C C . LYS A 1 219 ? 21.130 -2.124 -22.839 1.00 92.75 219 LYS A C 1
ATOM 1716 O O . LYS A 1 219 ? 21.208 -3.219 -23.399 1.00 92.75 219 LYS A O 1
ATOM 1721 N N . SER A 1 220 ? 21.179 -0.968 -23.513 1.00 96.12 220 SER A N 1
ATOM 1722 C CA . SER A 1 220 ? 21.387 -0.906 -24.965 1.00 96.12 220 SER A CA 1
ATOM 1723 C C . SER A 1 220 ? 22.728 -1.546 -25.334 1.00 96.12 220 SER A C 1
ATOM 1725 O O . SER A 1 220 ? 23.764 -1.134 -24.808 1.00 96.12 220 SER A O 1
ATOM 1727 N N . PRO A 1 221 ? 22.757 -2.504 -26.276 1.00 97.00 221 PRO A N 1
ATOM 1728 C CA . PRO A 1 221 ? 24.004 -2.990 -26.841 1.00 97.00 221 PRO A CA 1
ATOM 1729 C C . PRO A 1 221 ? 24.764 -1.868 -27.561 1.00 97.00 221 PRO A C 1
ATOM 1731 O O . PRO A 1 221 ? 24.171 -0.890 -28.025 1.00 97.00 221 PRO A O 1
ATOM 1734 N N . GLU A 1 222 ? 26.080 -2.038 -27.697 1.00 97.12 222 GLU A N 1
ATOM 1735 C CA . GLU A 1 222 ? 26.945 -1.134 -28.465 1.00 97.12 222 GLU A CA 1
ATOM 1736 C C . GLU A 1 222 ? 26.476 -1.041 -29.926 1.00 97.12 222 GLU A C 1
ATOM 1738 O O . GLU A 1 222 ? 26.142 -2.066 -30.529 1.00 97.12 222 GLU A O 1
ATOM 1743 N N . ARG A 1 223 ? 26.448 0.175 -30.489 1.00 97.94 223 ARG A N 1
ATOM 1744 C CA . ARG A 1 223 ? 25.971 0.450 -31.862 1.00 97.94 223 ARG A CA 1
ATOM 1745 C C . ARG A 1 223 ? 27.075 0.849 -32.837 1.00 97.94 223 ARG A C 1
ATOM 1747 O O . ARG A 1 223 ? 26.831 0.868 -34.038 1.00 97.94 223 ARG A O 1
ATOM 1754 N N . GLU A 1 224 ? 28.261 1.160 -32.334 1.00 97.75 224 GLU A N 1
ATOM 1755 C CA . GLU A 1 224 ? 29.445 1.519 -33.112 1.00 97.75 224 GLU A CA 1
ATOM 1756 C C . GLU A 1 224 ? 30.647 0.884 -32.429 1.00 97.75 224 GLU A C 1
ATOM 1758 O O . GLU A 1 224 ? 30.817 1.091 -31.234 1.00 97.75 224 GLU A O 1
ATOM 1763 N N . ARG A 1 225 ? 31.458 0.130 -33.171 1.00 96.44 225 ARG A N 1
ATOM 1764 C CA . ARG A 1 225 ? 32.723 -0.414 -32.670 1.00 96.44 225 ARG A CA 1
ATOM 1765 C C . ARG A 1 225 ? 33.824 -0.229 -33.706 1.00 96.44 225 ARG A C 1
ATOM 1767 O O . ARG A 1 225 ? 33.550 -0.039 -34.892 1.00 96.44 225 ARG A O 1
ATOM 1774 N N . LEU A 1 226 ? 35.075 -0.285 -33.258 1.00 95.50 226 LEU A N 1
ATOM 1775 C CA . LEU A 1 226 ? 36.210 -0.358 -34.174 1.00 95.50 226 LEU A CA 1
ATOM 1776 C C . LEU A 1 226 ? 36.206 -1.716 -34.867 1.00 95.50 226 LEU A C 1
ATOM 1778 O O . LEU A 1 226 ? 35.975 -2.748 -34.236 1.00 95.50 226 LEU A O 1
ATOM 1782 N N . CYS A 1 227 ? 36.498 -1.703 -36.157 1.00 94.12 227 CYS A N 1
ATOM 1783 C CA . CYS A 1 227 ? 36.591 -2.915 -36.934 1.00 94.12 227 CYS A CA 1
ATOM 1784 C C . CYS A 1 227 ? 37.643 -3.860 -36.372 1.00 94.12 227 CYS A C 1
ATOM 1786 O O . CYS A 1 227 ? 38.764 -3.455 -36.052 1.00 94.12 227 CYS A O 1
ATOM 1788 N N . ALA A 1 228 ? 37.323 -5.154 -36.383 1.00 88.12 228 ALA A N 1
ATOM 1789 C CA . ALA A 1 228 ? 38.294 -6.231 -36.212 1.00 88.12 228 ALA A CA 1
ATOM 1790 C C . ALA A 1 228 ? 39.205 -6.354 -37.457 1.00 88.12 228 ALA A C 1
ATOM 1792 O O . ALA A 1 228 ? 39.378 -7.421 -38.040 1.00 88.12 228 ALA A O 1
ATOM 1793 N N . GLY A 1 229 ? 39.748 -5.235 -37.932 1.00 75.00 229 GLY A N 1
ATOM 1794 C CA . GLY A 1 229 ? 40.617 -5.157 -39.091 1.00 75.00 229 GLY A CA 1
ATOM 1795 C C . GLY A 1 229 ? 42.050 -5.408 -38.670 1.00 75.00 229 GLY A C 1
ATOM 1796 O O . GLY A 1 229 ? 42.733 -4.468 -38.287 1.00 75.00 229 GLY A O 1
ATOM 1797 N N . ASN A 1 230 ? 42.460 -6.681 -38.730 1.00 61.84 230 ASN A N 1
ATOM 1798 C CA . ASN A 1 230 ? 43.836 -7.178 -38.811 1.00 61.84 230 ASN A CA 1
ATOM 1799 C C . ASN A 1 230 ? 44.895 -6.183 -38.347 1.00 61.84 230 ASN A C 1
ATOM 1801 O O . ASN A 1 230 ? 45.762 -5.766 -39.120 1.00 61.84 230 ASN A O 1
ATOM 1805 N N . GLY A 1 231 ? 44.871 -5.882 -37.053 1.00 56.56 231 GLY A N 1
ATOM 1806 C CA . GLY A 1 231 ? 46.071 -5.507 -36.347 1.00 56.56 231 GLY A CA 1
ATOM 1807 C C . GLY A 1 231 ? 47.048 -6.678 -36.418 1.00 56.56 231 GLY A C 1
ATOM 1808 O O . GLY A 1 231 ? 47.365 -7.282 -35.405 1.00 56.56 231 GLY A O 1
ATOM 1809 N N . ASN A 1 232 ? 47.642 -6.916 -37.588 1.00 55.56 232 ASN A N 1
ATOM 1810 C CA . ASN A 1 232 ? 49.078 -7.079 -37.642 1.00 55.56 232 ASN A CA 1
ATOM 1811 C C . ASN A 1 232 ? 49.646 -5.710 -37.243 1.00 55.56 232 ASN A C 1
ATOM 1813 O O . ASN A 1 232 ? 50.234 -4.978 -38.035 1.00 55.56 232 ASN A O 1
ATOM 1817 N N . LEU A 1 233 ? 49.407 -5.348 -35.981 1.00 59.88 233 LEU A N 1
ATOM 1818 C CA . LEU A 1 233 ? 50.242 -4.449 -35.242 1.00 59.88 233 LEU A CA 1
ATOM 1819 C C . LEU A 1 233 ? 51.564 -5.210 -35.166 1.00 59.88 233 LEU A C 1
ATOM 1821 O O . LEU A 1 233 ? 51.930 -5.777 -34.144 1.00 59.88 233 LEU A O 1
ATOM 1825 N N . THR A 1 234 ? 52.346 -5.146 -36.241 1.00 57.19 234 THR A N 1
ATOM 1826 C CA . THR A 1 234 ? 53.758 -4.845 -36.073 1.00 57.19 234 THR A CA 1
ATOM 1827 C C . THR A 1 234 ? 53.821 -3.434 -35.490 1.00 57.19 234 THR A C 1
ATOM 1829 O O . THR A 1 234 ? 54.328 -2.503 -36.112 1.00 57.19 234 THR A O 1
ATOM 1832 N N . GLU A 1 235 ? 53.280 -3.265 -34.280 1.00 57.09 235 GLU A N 1
ATOM 1833 C CA . GLU A 1 235 ? 53.881 -2.394 -33.304 1.00 57.09 235 GLU A CA 1
ATOM 1834 C C . GLU A 1 235 ? 55.273 -2.973 -33.154 1.00 57.09 235 GLU A C 1
ATOM 1836 O O . GLU A 1 235 ? 55.543 -3.924 -32.421 1.00 57.09 235 GLU A O 1
ATOM 1841 N N . ASN A 1 236 ? 56.160 -2.423 -33.972 1.00 54.03 236 ASN A N 1
ATOM 1842 C CA . ASN A 1 236 ? 57.556 -2.354 -33.667 1.00 54.03 236 ASN A CA 1
ATOM 1843 C C . ASN A 1 236 ? 57.595 -1.567 -32.353 1.00 54.03 236 ASN A C 1
ATOM 1845 O O . ASN A 1 236 ? 57.762 -0.347 -32.349 1.00 54.03 236 ASN A O 1
ATOM 1849 N N . PHE A 1 237 ? 57.353 -2.266 -31.238 1.00 59.06 237 PHE A N 1
ATOM 1850 C CA . PHE A 1 237 ? 57.833 -1.890 -29.927 1.00 59.06 237 PHE A CA 1
ATOM 1851 C C . PHE A 1 237 ? 59.348 -1.836 -30.093 1.00 59.06 237 PHE A C 1
ATOM 1853 O O . PHE A 1 237 ? 60.084 -2.757 -29.742 1.00 59.06 237 PHE A O 1
ATOM 1860 N N . ASN A 1 238 ? 59.828 -0.733 -30.665 1.00 57.03 238 ASN A N 1
ATOM 1861 C CA . ASN A 1 238 ? 61.115 -0.199 -30.316 1.00 57.03 238 ASN A CA 1
ATOM 1862 C C . ASN A 1 238 ? 60.984 0.092 -28.829 1.00 57.03 238 ASN A C 1
ATOM 1864 O O . ASN A 1 238 ? 60.577 1.174 -28.414 1.00 57.03 238 ASN A O 1
ATOM 1868 N N . SER A 1 239 ? 61.293 -0.943 -28.049 1.00 53.69 239 SER A N 1
ATOM 1869 C CA . SER A 1 239 ? 61.835 -0.866 -26.711 1.00 53.69 239 SER A CA 1
ATOM 1870 C C . SER A 1 239 ? 63.007 0.107 -26.763 1.00 53.69 239 SER A C 1
ATOM 1872 O O . SER A 1 239 ? 64.175 -0.276 -26.761 1.00 53.69 239 SER A O 1
ATOM 1874 N N . THR A 1 240 ? 62.716 1.406 -26.806 1.00 53.00 240 THR A N 1
ATOM 1875 C CA . THR A 1 240 ? 63.585 2.364 -26.159 1.00 53.00 240 THR A CA 1
ATOM 1876 C C . THR A 1 240 ? 63.449 2.036 -24.694 1.00 53.00 240 THR A C 1
ATOM 1878 O O . THR A 1 240 ? 62.476 2.373 -24.028 1.00 53.00 240 THR A O 1
ATOM 1881 N N . ASN A 1 241 ? 64.428 1.251 -24.278 1.00 56.31 241 ASN A N 1
ATOM 1882 C CA . ASN A 1 241 ? 64.795 0.859 -22.943 1.00 56.31 241 ASN A CA 1
ATOM 1883 C C . ASN A 1 241 ? 65.016 2.130 -22.098 1.00 56.31 241 ASN A C 1
ATOM 1885 O O . ASN A 1 241 ? 66.138 2.488 -21.756 1.00 56.31 241 ASN A O 1
ATOM 1889 N N . THR A 1 242 ? 63.960 2.894 -21.827 1.00 50.59 242 THR A N 1
ATOM 1890 C CA . THR A 1 242 ? 63.971 3.931 -20.803 1.00 50.59 242 THR A CA 1
ATOM 1891 C C . THR A 1 242 ? 63.707 3.229 -19.492 1.00 50.59 242 THR A C 1
ATOM 1893 O O . THR A 1 242 ? 62.565 2.942 -19.149 1.00 50.59 242 THR A O 1
ATOM 1896 N N . ASN A 1 243 ? 64.817 2.904 -18.829 1.00 59.38 243 ASN A N 1
ATOM 1897 C CA . ASN A 1 243 ? 64.957 2.519 -17.431 1.00 59.38 243 ASN A CA 1
ATOM 1898 C C . ASN A 1 243 ? 63.701 2.787 -16.589 1.00 59.38 243 ASN A C 1
ATOM 1900 O O . ASN A 1 243 ? 63.536 3.862 -16.012 1.00 59.38 243 ASN A O 1
ATOM 1904 N N . ILE A 1 244 ? 62.859 1.760 -16.457 1.00 54.47 244 ILE A N 1
ATOM 1905 C CA . ILE A 1 244 ? 61.916 1.629 -15.347 1.00 54.47 244 ILE A CA 1
ATOM 1906 C C . ILE A 1 244 ? 62.739 1.147 -14.150 1.00 54.47 244 ILE A C 1
ATOM 1908 O O . ILE A 1 244 ? 62.721 -0.010 -13.744 1.00 54.47 244 ILE A O 1
ATOM 1912 N N . SER A 1 245 ? 63.529 2.063 -13.613 1.00 54.50 245 SER A N 1
ATOM 1913 C CA . SER A 1 245 ? 64.045 2.003 -12.256 1.00 54.50 245 SER A CA 1
ATOM 1914 C C . SER A 1 245 ? 63.666 3.338 -11.639 1.00 54.50 245 SER A C 1
ATOM 1916 O O . SER A 1 245 ? 64.150 4.365 -12.111 1.00 54.50 245 SER A O 1
ATOM 1918 N N . ASN A 1 246 ? 62.805 3.301 -10.619 1.00 55.38 246 ASN A N 1
ATOM 1919 C CA . ASN A 1 246 ? 62.348 4.422 -9.778 1.00 55.38 246 ASN A CA 1
ATOM 1920 C C . ASN A 1 246 ? 60.905 4.902 -10.001 1.00 55.38 246 ASN A C 1
ATOM 1922 O O . ASN A 1 246 ? 60.643 6.102 -10.041 1.00 55.38 246 ASN A O 1
ATOM 1926 N N . PHE A 1 247 ? 59.941 3.979 -10.004 1.00 49.47 247 PHE A N 1
ATOM 1927 C CA . PHE A 1 247 ? 58.614 4.305 -9.470 1.00 49.47 247 PHE A CA 1
ATOM 1928 C C . PHE A 1 247 ? 58.228 3.338 -8.349 1.00 49.47 247 PHE A C 1
ATOM 1930 O O . PHE A 1 247 ? 57.231 2.630 -8.402 1.00 49.47 247 PHE A O 1
ATOM 1937 N N . THR A 1 248 ? 59.061 3.321 -7.310 1.00 52.31 248 THR A N 1
ATOM 1938 C CA . THR A 1 248 ? 58.648 2.912 -5.968 1.00 52.31 248 THR A CA 1
ATOM 1939 C C . THR A 1 248 ? 58.210 4.195 -5.271 1.00 52.31 248 THR A C 1
ATOM 1941 O O . THR A 1 248 ? 59.030 4.875 -4.659 1.00 52.31 248 THR A O 1
ATOM 1944 N N . ARG A 1 249 ? 56.949 4.606 -5.446 1.00 46.31 249 ARG A N 1
ATOM 1945 C CA . ARG A 1 249 ? 56.371 5.662 -4.611 1.00 46.31 249 ARG A CA 1
ATOM 1946 C C . ARG A 1 249 ? 55.557 5.003 -3.502 1.00 46.31 249 ARG A C 1
ATOM 1948 O O . ARG A 1 249 ? 54.582 4.306 -3.757 1.00 46.31 249 ARG A O 1
ATOM 1955 N N . GLU A 1 250 ? 56.076 5.216 -2.303 1.00 49.81 250 GLU A N 1
ATOM 1956 C CA . GLU A 1 250 ? 55.533 5.007 -0.966 1.00 49.81 250 GLU A CA 1
ATOM 1957 C C . GLU A 1 250 ? 53.999 4.957 -0.888 1.00 49.81 250 GLU A C 1
ATOM 1959 O O . GLU A 1 250 ? 53.317 5.961 -1.084 1.00 49.81 250 GLU A O 1
ATOM 1964 N N . PHE A 1 251 ? 53.478 3.796 -0.491 1.00 43.59 251 PHE A N 1
ATOM 1965 C CA . PHE A 1 251 ? 52.278 3.713 0.334 1.00 43.59 251 PHE A CA 1
ATOM 1966 C C . PHE A 1 251 ? 52.737 3.358 1.748 1.00 43.59 251 PHE A C 1
ATOM 1968 O O . PHE A 1 251 ? 52.882 2.187 2.090 1.00 43.59 251 PHE A O 1
ATOM 1975 N N . ASN A 1 252 ? 53.016 4.390 2.543 1.00 50.06 252 ASN A N 1
ATOM 1976 C CA . ASN A 1 252 ? 53.140 4.282 3.989 1.00 50.06 252 ASN A CA 1
ATOM 1977 C C . ASN A 1 252 ? 51.882 4.871 4.630 1.00 50.06 252 ASN A C 1
ATOM 1979 O O . ASN A 1 252 ? 51.507 5.993 4.306 1.00 50.06 252 ASN A O 1
ATOM 1983 N N . GLU A 1 253 ? 51.326 4.089 5.562 1.00 50.16 253 GLU A N 1
ATOM 1984 C CA . GLU A 1 253 ? 50.504 4.490 6.715 1.00 50.16 253 GLU A CA 1
ATOM 1985 C C . GLU A 1 253 ? 49.137 5.132 6.393 1.00 50.16 253 GLU A C 1
ATOM 1987 O O . GLU A 1 253 ? 49.021 6.122 5.696 1.00 50.16 253 GLU A O 1
ATOM 1992 N N . SER A 1 254 ? 47.995 4.700 6.919 1.00 50.09 254 SER A N 1
ATOM 1993 C CA . SER A 1 254 ? 47.681 3.871 8.079 1.00 50.09 254 SER A CA 1
ATOM 1994 C C . SER A 1 254 ? 46.187 3.521 7.977 1.00 50.09 254 SER A C 1
ATOM 1996 O O . SER A 1 254 ? 45.357 4.380 7.692 1.00 50.09 254 SER A O 1
ATOM 1998 N N . GLY A 1 255 ? 45.831 2.252 8.164 1.00 38.62 255 GLY A N 1
ATOM 1999 C CA . GLY A 1 255 ? 44.451 1.796 7.998 1.00 38.62 255 GLY A CA 1
ATOM 2000 C C . GLY A 1 255 ? 44.290 0.362 8.470 1.00 38.62 255 GLY A C 1
ATOM 2001 O O . GLY A 1 255 ? 44.394 -0.578 7.695 1.00 38.62 255 GLY A O 1
ATOM 2002 N N . ASN A 1 256 ? 44.105 0.232 9.776 1.00 52.72 256 ASN A N 1
ATOM 2003 C CA . ASN A 1 256 ? 43.920 -0.994 10.537 1.00 52.72 256 ASN A CA 1
ATOM 2004 C C . ASN A 1 256 ? 42.797 -1.872 9.937 1.00 52.72 256 ASN A C 1
ATOM 2006 O O . ASN A 1 256 ? 41.621 -1.543 10.082 1.00 52.72 256 ASN A O 1
ATOM 2010 N N . PHE A 1 257 ? 43.147 -2.980 9.273 1.00 38.62 257 PHE A N 1
ATOM 2011 C CA . PHE A 1 257 ? 42.188 -3.973 8.779 1.00 38.62 257 PHE A CA 1
ATOM 2012 C C . PHE A 1 257 ? 42.361 -5.279 9.562 1.00 38.62 257 PHE A C 1
ATOM 2014 O O . PHE A 1 257 ? 43.226 -6.102 9.266 1.00 38.62 257 PHE A O 1
ATOM 2021 N N . ASN A 1 258 ? 41.527 -5.459 10.588 1.00 45.16 258 ASN A N 1
ATOM 2022 C CA . ASN A 1 258 ? 41.371 -6.736 11.276 1.00 45.16 258 ASN A CA 1
ATOM 2023 C C . ASN A 1 258 ? 40.695 -7.729 10.325 1.00 45.16 258 ASN A C 1
ATOM 2025 O O . ASN A 1 258 ? 39.477 -7.715 10.163 1.00 45.16 258 ASN A O 1
ATOM 2029 N N . THR A 1 259 ? 41.488 -8.614 9.726 1.00 37.06 259 THR A N 1
ATOM 2030 C CA . THR A 1 259 ? 40.995 -9.846 9.107 1.00 37.06 259 THR A CA 1
ATOM 2031 C C . THR A 1 259 ? 41.387 -11.023 9.979 1.00 37.06 259 THR A C 1
ATOM 2033 O O . THR A 1 259 ? 42.532 -11.458 10.010 1.00 37.06 259 THR A O 1
ATOM 2036 N N . THR A 1 260 ? 40.410 -11.564 10.701 1.00 39.88 260 THR A N 1
ATOM 2037 C CA . THR A 1 260 ? 40.483 -12.930 11.218 1.00 39.88 260 THR A CA 1
ATOM 2038 C C . THR A 1 260 ? 40.273 -13.881 10.048 1.00 39.88 260 THR A C 1
ATOM 2040 O O . THR A 1 260 ? 39.144 -14.269 9.747 1.00 39.88 260 THR A O 1
ATOM 2043 N N . HIS A 1 261 ? 41.363 -14.218 9.360 1.00 37.47 261 HIS A N 1
ATOM 2044 C CA . HIS A 1 261 ? 41.405 -15.352 8.449 1.00 37.47 261 HIS A CA 1
ATOM 2045 C C . HIS A 1 261 ? 41.868 -16.576 9.240 1.00 37.47 261 HIS A C 1
ATOM 2047 O O . HIS A 1 261 ? 42.950 -16.590 9.822 1.00 37.47 261 HIS A O 1
ATOM 2053 N N . ASN A 1 262 ? 40.977 -17.558 9.335 1.00 48.09 262 ASN A N 1
ATOM 2054 C CA . ASN A 1 262 ? 41.208 -18.823 10.006 1.00 48.09 262 ASN A CA 1
ATOM 2055 C C . ASN A 1 262 ? 41.856 -19.770 8.989 1.00 48.09 262 ASN A C 1
ATOM 2057 O O . ASN A 1 262 ? 41.221 -20.146 8.002 1.00 48.09 262 ASN A O 1
ATOM 2061 N N . ASP A 1 263 ? 43.121 -20.105 9.223 1.00 37.53 263 ASP A N 1
ATOM 2062 C CA . ASP A 1 263 ? 43.885 -21.060 8.432 1.00 37.53 263 ASP A CA 1
ATOM 2063 C C . ASP A 1 263 ? 43.279 -22.466 8.515 1.00 37.53 263 ASP A C 1
ATOM 2065 O O . ASP A 1 263 ? 42.923 -22.973 9.580 1.00 37.53 263 ASP A O 1
ATOM 2069 N N . SER A 1 264 ? 43.216 -23.143 7.371 1.00 50.31 264 SER A N 1
ATOM 2070 C CA . SER A 1 264 ? 43.087 -24.597 7.289 1.00 50.31 264 SER A CA 1
ATOM 2071 C C . SER A 1 264 ? 43.792 -25.110 6.034 1.00 50.31 264 SER A C 1
ATOM 2073 O O . SER A 1 264 ? 43.213 -25.185 4.958 1.00 50.31 264 SER A O 1
ATOM 2075 N N . ASN A 1 265 ? 45.052 -25.493 6.238 1.00 44.22 265 ASN A N 1
ATOM 2076 C CA . ASN A 1 265 ? 45.765 -26.609 5.610 1.00 44.22 265 ASN A CA 1
ATOM 2077 C C . ASN A 1 265 ? 45.910 -26.677 4.076 1.00 44.22 265 ASN A C 1
ATOM 2079 O O . ASN A 1 265 ? 45.130 -27.286 3.352 1.00 44.22 265 ASN A O 1
ATOM 2083 N N . ILE A 1 266 ? 47.074 -26.182 3.650 1.00 41.66 266 ILE A N 1
ATOM 2084 C CA . ILE A 1 266 ? 48.097 -26.835 2.810 1.00 41.66 266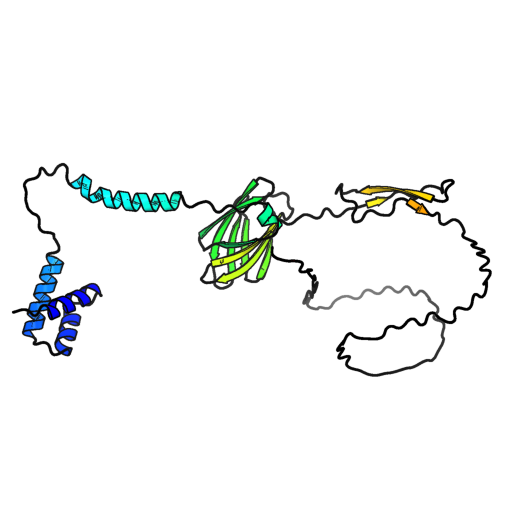 ILE A CA 1
ATOM 2085 C C . ILE A 1 266 ? 47.779 -28.273 2.339 1.00 41.66 266 ILE A C 1
ATOM 2087 O O . ILE A 1 266 ? 47.776 -29.218 3.128 1.00 41.66 266 ILE A O 1
ATOM 2091 N N . SER A 1 267 ? 47.763 -28.461 1.015 1.00 44.03 267 SER A N 1
ATOM 2092 C CA . SER A 1 267 ? 48.483 -29.566 0.365 1.00 44.03 267 SER A CA 1
ATOM 2093 C C . SER A 1 267 ? 48.879 -29.182 -1.064 1.00 44.03 267 SER A C 1
ATOM 2095 O O . SER A 1 267 ? 48.063 -29.170 -1.982 1.00 44.03 267 SER A O 1
ATOM 2097 N N . ASN A 1 268 ? 50.163 -28.863 -1.242 1.00 42.12 268 ASN A N 1
ATOM 2098 C CA . ASN A 1 268 ? 50.809 -28.797 -2.547 1.00 42.12 268 ASN A CA 1
ATOM 2099 C C . ASN A 1 268 ? 51.043 -30.222 -3.059 1.00 42.12 268 ASN A C 1
ATOM 2101 O O . ASN A 1 268 ? 51.757 -31.000 -2.423 1.00 42.12 268 ASN A O 1
ATOM 2105 N N . ARG A 1 269 ? 50.525 -30.537 -4.249 1.00 34.72 269 ARG A N 1
ATOM 2106 C CA . ARG A 1 269 ? 50.986 -31.686 -5.033 1.00 34.72 269 ARG A CA 1
ATOM 2107 C C . ARG A 1 269 ? 51.048 -31.326 -6.514 1.00 34.72 269 ARG A C 1
ATOM 2109 O O . ARG A 1 269 ? 50.090 -31.467 -7.261 1.00 34.72 269 ARG A O 1
ATOM 2116 N N . THR A 1 270 ? 52.218 -30.859 -6.926 1.00 44.28 270 THR A N 1
ATOM 2117 C CA . THR A 1 270 ? 52.678 -30.862 -8.313 1.00 44.28 270 THR A CA 1
ATOM 2118 C C . THR A 1 270 ? 53.011 -32.297 -8.710 1.00 44.28 270 THR A C 1
ATOM 2120 O O . THR A 1 270 ? 53.810 -32.944 -8.037 1.00 44.28 270 THR A O 1
ATOM 2123 N N . THR A 1 271 ? 52.409 -32.806 -9.784 1.00 38.22 271 THR A N 1
ATOM 2124 C CA . THR A 1 271 ? 53.007 -33.745 -10.757 1.00 38.22 271 THR A CA 1
ATOM 2125 C C . THR A 1 271 ? 51.971 -34.139 -11.808 1.00 38.22 271 THR A C 1
ATOM 2127 O O . THR A 1 271 ? 50.852 -34.506 -11.470 1.00 38.22 271 THR A O 1
ATOM 2130 N N . GLY A 1 272 ? 52.399 -34.161 -13.072 1.00 31.66 272 GLY A N 1
ATOM 2131 C CA . GLY A 1 272 ? 51.913 -35.152 -14.030 1.00 31.66 272 GLY A CA 1
ATOM 2132 C C . GLY A 1 272 ? 51.000 -34.644 -15.138 1.00 31.66 272 GLY A C 1
ATOM 2133 O O . GLY A 1 272 ? 49.785 -34.619 -14.991 1.00 31.66 272 GLY A O 1
ATOM 2134 N N . ASN A 1 273 ? 51.618 -34.375 -16.291 1.00 43.41 273 ASN A N 1
ATOM 2135 C CA . ASN A 1 273 ? 51.041 -34.606 -17.616 1.00 43.41 273 ASN A CA 1
ATOM 2136 C C . ASN A 1 273 ? 50.148 -35.856 -17.639 1.00 43.41 273 ASN A C 1
ATOM 2138 O O . ASN A 1 273 ? 50.552 -36.879 -17.088 1.00 43.41 273 ASN A O 1
ATOM 2142 N N . ASN A 1 274 ? 49.028 -35.803 -18.368 1.00 39.16 274 ASN A N 1
ATOM 2143 C CA . ASN A 1 274 ? 48.717 -36.768 -19.428 1.00 39.16 274 ASN A CA 1
ATOM 2144 C C . ASN A 1 274 ? 47.475 -36.354 -20.234 1.00 39.16 274 ASN A C 1
ATOM 2146 O O . ASN A 1 274 ? 46.455 -35.943 -19.688 1.00 39.16 274 ASN A O 1
ATOM 2150 N N . ASN A 1 275 ? 47.613 -36.508 -21.552 1.00 44.72 275 ASN A N 1
ATOM 2151 C CA . ASN A 1 275 ? 46.577 -36.439 -22.577 1.00 44.72 275 ASN A CA 1
ATOM 2152 C C . ASN A 1 275 ? 45.318 -37.226 -22.196 1.00 44.72 275 ASN A C 1
ATOM 2154 O O . ASN A 1 275 ? 45.410 -38.401 -21.839 1.00 44.72 275 ASN A O 1
ATOM 2158 N N . LEU A 1 276 ? 44.147 -36.626 -22.411 1.00 37.75 276 LEU A N 1
ATOM 2159 C CA . LEU A 1 276 ? 42.868 -37.330 -22.420 1.00 37.75 276 LEU A CA 1
ATOM 2160 C C . LEU A 1 276 ? 42.185 -37.126 -23.775 1.00 37.75 276 LEU A C 1
ATOM 2162 O O . LEU A 1 276 ? 41.663 -36.061 -24.091 1.00 37.75 276 LEU A O 1
ATOM 2166 N N . ASN A 1 277 ? 42.256 -38.192 -24.575 1.00 35.50 277 ASN A N 1
ATOM 2167 C CA . ASN A 1 277 ? 41.477 -38.420 -25.786 1.00 35.50 277 ASN A CA 1
ATOM 2168 C C . ASN A 1 277 ? 39.982 -38.434 -25.441 1.00 35.50 277 ASN A C 1
ATOM 2170 O O . ASN A 1 277 ? 39.542 -39.254 -24.635 1.00 35.50 277 ASN A O 1
ATOM 2174 N N . LEU A 1 278 ? 39.201 -37.583 -26.107 1.00 37.50 278 LEU A N 1
ATOM 2175 C CA . LEU A 1 278 ? 37.747 -37.701 -26.162 1.00 37.50 278 LEU A CA 1
ATOM 2176 C C . LEU A 1 278 ? 37.384 -38.765 -27.209 1.00 37.50 278 LEU A C 1
ATOM 2178 O O . LEU A 1 278 ? 37.440 -38.513 -28.411 1.00 37.50 278 LEU A O 1
ATOM 2182 N N . THR A 1 279 ? 37.001 -39.957 -26.759 1.00 39.78 279 THR A N 1
ATOM 2183 C CA . THR A 1 279 ? 36.260 -40.920 -27.583 1.00 39.78 279 THR A CA 1
ATOM 2184 C C . THR A 1 279 ? 34.790 -40.895 -27.201 1.00 39.78 279 THR A C 1
ATOM 2186 O O . THR A 1 279 ? 34.429 -41.179 -26.060 1.00 39.78 279 THR A O 1
ATOM 2189 N N . ASN A 1 280 ? 33.961 -40.573 -28.194 1.00 44.25 280 ASN A N 1
ATOM 2190 C CA . ASN A 1 280 ? 32.514 -40.739 -28.198 1.00 44.25 280 ASN A CA 1
ATOM 2191 C C . ASN A 1 280 ? 32.124 -42.177 -27.837 1.00 44.25 280 ASN A C 1
ATOM 2193 O O . ASN A 1 280 ? 32.555 -43.116 -28.506 1.00 44.25 280 ASN A O 1
ATOM 2197 N N . VAL A 1 281 ? 31.238 -42.333 -26.854 1.00 42.56 281 VAL A N 1
ATOM 2198 C CA . VAL A 1 281 ? 30.458 -43.559 -26.658 1.00 42.56 281 VAL A CA 1
ATOM 2199 C C . VAL A 1 281 ? 28.995 -43.167 -26.502 1.00 42.56 281 VAL A C 1
ATOM 2201 O O . VAL A 1 281 ? 28.579 -42.590 -25.502 1.00 42.56 281 VAL A O 1
ATOM 2204 N N . THR A 1 282 ? 28.227 -43.469 -27.542 1.00 43.16 282 THR A N 1
ATOM 2205 C CA . THR A 1 282 ? 26.771 -43.554 -27.531 1.00 43.16 282 THR A CA 1
ATOM 2206 C C . THR A 1 282 ? 26.356 -44.828 -26.795 1.00 43.16 282 THR A C 1
ATOM 2208 O O . THR A 1 282 ? 26.869 -45.909 -27.074 1.00 43.16 282 THR A O 1
ATOM 2211 N N . GLY A 1 283 ? 25.412 -44.716 -25.863 1.00 38.09 283 GLY A N 1
ATOM 2212 C CA . GLY A 1 283 ? 24.897 -45.864 -25.120 1.00 38.09 283 GLY A CA 1
ATOM 2213 C C . GLY A 1 283 ? 23.584 -45.540 -24.424 1.00 38.09 283 GLY A C 1
ATOM 2214 O O . GLY A 1 283 ? 23.570 -44.959 -23.347 1.00 38.09 283 GLY A O 1
ATOM 2215 N N . ILE A 1 284 ? 22.492 -45.909 -25.087 1.00 43.97 284 ILE A N 1
ATOM 2216 C CA . ILE A 1 284 ? 21.112 -45.901 -24.602 1.00 43.97 284 ILE A CA 1
ATOM 2217 C C . ILE A 1 284 ? 20.953 -47.003 -23.546 1.00 43.97 284 ILE A C 1
ATOM 2219 O O . ILE A 1 284 ? 21.285 -48.151 -23.831 1.00 43.97 284 ILE A O 1
ATOM 2223 N N . ALA A 1 285 ? 20.362 -46.687 -22.393 1.00 38.72 285 ALA A N 1
ATOM 2224 C CA . ALA A 1 285 ? 19.612 -47.655 -21.593 1.00 38.72 285 ALA A CA 1
ATOM 2225 C C . ALA A 1 285 ? 18.556 -46.935 -20.740 1.00 38.72 285 ALA A C 1
ATOM 2227 O O . ALA A 1 285 ? 18.871 -46.059 -19.938 1.00 38.72 285 ALA A O 1
ATOM 2228 N N . ASN A 1 286 ? 17.300 -47.320 -20.962 1.00 44.81 286 ASN A N 1
ATOM 2229 C CA . ASN A 1 286 ? 16.156 -47.050 -20.099 1.00 44.81 286 ASN A CA 1
ATOM 2230 C C . ASN A 1 286 ? 16.275 -47.901 -18.834 1.00 44.81 286 ASN A C 1
ATOM 2232 O O . ASN A 1 286 ? 16.392 -49.110 -18.993 1.00 44.81 286 ASN A O 1
ATOM 2236 N N . GLU A 1 287 ? 16.100 -47.325 -17.644 1.00 41.81 287 GLU A N 1
ATOM 2237 C CA . GLU A 1 287 ? 15.488 -48.028 -16.510 1.00 41.81 287 GLU A CA 1
ATOM 2238 C C . GLU A 1 287 ? 14.665 -47.065 -15.643 1.00 41.81 287 GLU A C 1
ATOM 2240 O O . GLU A 1 287 ? 14.957 -45.879 -15.491 1.00 41.81 287 GLU A O 1
ATOM 2245 N N . THR A 1 288 ? 13.569 -47.632 -15.162 1.00 44.16 288 THR A N 1
ATOM 2246 C CA . THR A 1 288 ? 12.408 -47.060 -14.491 1.00 44.16 288 THR A CA 1
ATOM 2247 C C . THR A 1 288 ? 12.560 -47.039 -12.967 1.00 44.16 288 THR A C 1
ATOM 2249 O O . THR A 1 288 ? 13.244 -47.877 -12.396 1.00 44.16 288 THR A O 1
ATOM 2252 N N . GLU A 1 289 ? 11.766 -46.155 -12.353 1.00 42.19 289 GLU A N 1
ATOM 2253 C CA . GLU A 1 289 ? 11.286 -46.152 -10.959 1.00 42.19 289 GLU A CA 1
ATOM 2254 C C . GLU A 1 289 ? 12.247 -45.791 -9.813 1.00 42.19 289 GLU A C 1
ATOM 2256 O O . GLU A 1 289 ? 13.298 -46.383 -9.604 1.00 42.19 289 GLU A O 1
ATOM 2261 N N . GLY A 1 290 ? 11.765 -44.878 -8.954 1.00 33.69 290 GLY A N 1
ATOM 2262 C CA . GLY A 1 290 ? 12.146 -44.876 -7.541 1.00 33.69 290 GLY A CA 1
ATOM 2263 C C . GLY A 1 290 ? 12.393 -43.518 -6.887 1.00 33.69 290 GLY A C 1
ATOM 2264 O O . GLY A 1 290 ? 13.524 -43.204 -6.553 1.00 33.69 290 GLY A O 1
ATOM 2265 N N . ASN A 1 291 ? 11.311 -42.791 -6.588 1.00 40.06 291 ASN A N 1
ATOM 2266 C CA . ASN A 1 291 ? 11.045 -42.217 -5.259 1.00 40.06 291 ASN A CA 1
ATOM 2267 C C . ASN A 1 291 ? 12.100 -41.267 -4.625 1.00 40.06 291 ASN A C 1
ATOM 2269 O O . ASN A 1 291 ? 13.124 -41.737 -4.133 1.00 40.06 291 ASN A O 1
ATOM 2273 N N . LYS A 1 292 ? 11.778 -39.963 -4.482 1.00 35.94 292 LYS A N 1
ATOM 2274 C CA . LYS A 1 292 ? 12.038 -39.153 -3.260 1.00 35.94 292 LYS A CA 1
ATOM 2275 C C . LYS A 1 292 ? 11.596 -37.682 -3.376 1.00 35.94 292 LYS A C 1
ATOM 2277 O O . LYS A 1 292 ? 12.066 -36.936 -4.222 1.00 35.94 292 LYS A O 1
ATOM 2282 N N . THR A 1 293 ? 10.708 -37.306 -2.453 1.00 41.75 293 THR A N 1
ATOM 2283 C CA . THR A 1 293 ? 10.647 -36.057 -1.663 1.00 41.75 293 THR A CA 1
ATOM 2284 C C . THR A 1 293 ? 11.411 -34.824 -2.173 1.00 41.75 293 THR A C 1
ATOM 2286 O O . THR A 1 293 ? 12.625 -34.734 -1.994 1.00 41.75 293 THR A O 1
ATOM 2289 N N . ASN A 1 294 ? 10.675 -33.807 -2.636 1.00 33.53 294 ASN A N 1
ATOM 2290 C CA . ASN A 1 294 ? 11.199 -32.453 -2.821 1.00 33.53 294 ASN A CA 1
ATOM 2291 C C . ASN A 1 294 ? 10.918 -31.592 -1.584 1.00 33.53 294 ASN A C 1
ATOM 2293 O O . ASN A 1 294 ? 9.789 -31.195 -1.314 1.00 33.53 294 ASN A O 1
ATOM 2297 N N . ASN A 1 295 ? 11.992 -31.317 -0.848 1.00 40.66 295 ASN A N 1
ATOM 2298 C CA . ASN A 1 295 ? 12.101 -30.282 0.166 1.00 40.66 295 ASN A CA 1
ATOM 2299 C C . ASN A 1 295 ? 12.836 -29.102 -0.492 1.00 40.66 295 ASN A C 1
ATOM 2301 O O . ASN A 1 295 ? 14.060 -29.135 -0.615 1.00 40.66 295 ASN A O 1
ATOM 2305 N N . SER A 1 296 ? 12.110 -28.101 -0.992 1.00 37.38 296 SER A N 1
ATOM 2306 C CA . SER A 1 296 ? 12.714 -26.921 -1.621 1.00 37.38 296 SER A CA 1
ATOM 2307 C C . SER A 1 296 ? 12.911 -25.810 -0.590 1.00 37.38 296 SER A C 1
ATOM 2309 O O . SER A 1 296 ? 12.031 -24.983 -0.359 1.00 37.38 296 SER A O 1
ATOM 2311 N N . ARG A 1 297 ? 14.099 -25.794 0.020 1.00 33.53 297 ARG A N 1
ATOM 2312 C CA . ARG A 1 297 ? 14.677 -24.618 0.682 1.00 33.53 297 ARG A CA 1
ATOM 2313 C C . ARG A 1 297 ? 15.160 -23.658 -0.405 1.00 33.53 297 ARG A C 1
ATOM 2315 O O . ARG A 1 297 ? 16.184 -23.916 -1.031 1.00 33.53 297 ARG A O 1
ATOM 2322 N N . TYR A 1 298 ? 14.449 -22.556 -0.614 1.00 35.75 298 TYR A N 1
ATOM 2323 C CA . TYR A 1 298 ? 15.005 -21.404 -1.319 1.00 35.75 298 TYR A CA 1
ATOM 2324 C C . TYR A 1 298 ? 15.815 -20.572 -0.321 1.00 35.75 298 TYR A C 1
ATOM 2326 O O . TYR A 1 298 ? 15.259 -19.850 0.499 1.00 35.75 298 TYR A O 1
ATOM 2334 N N . ASN A 1 299 ? 17.141 -20.702 -0.381 1.00 39.84 299 ASN A N 1
ATOM 2335 C CA . ASN A 1 299 ? 18.054 -19.691 0.143 1.00 39.84 299 ASN A CA 1
ATOM 2336 C C . ASN A 1 299 ? 18.177 -18.606 -0.926 1.00 39.84 299 ASN A C 1
ATOM 2338 O O . ASN A 1 299 ? 18.802 -18.839 -1.959 1.00 39.84 299 ASN A O 1
ATOM 2342 N N . ASN A 1 300 ? 17.590 -17.439 -0.676 1.00 35.69 300 ASN A N 1
ATOM 2343 C CA . ASN A 1 300 ? 17.827 -16.248 -1.478 1.00 35.69 300 ASN A CA 1
ATOM 2344 C C . ASN A 1 300 ? 18.335 -15.145 -0.546 1.00 35.69 300 ASN A C 1
ATOM 2346 O O . ASN A 1 300 ? 17.567 -14.477 0.138 1.00 35.69 300 ASN A O 1
ATOM 2350 N N . SER A 1 301 ? 19.655 -15.015 -0.463 1.00 42.00 301 SER A N 1
ATOM 2351 C CA . SER A 1 301 ? 20.336 -13.927 0.231 1.00 42.00 301 SER A CA 1
ATOM 2352 C C . SER A 1 301 ? 20.855 -12.947 -0.817 1.00 42.00 301 SER A C 1
ATOM 2354 O O . SER A 1 301 ? 21.972 -13.104 -1.299 1.00 42.00 301 SER A O 1
ATOM 2356 N N . ASN A 1 302 ? 20.039 -11.949 -1.158 1.00 39.00 302 ASN A N 1
ATOM 2357 C CA . ASN A 1 302 ? 20.497 -10.735 -1.830 1.00 39.00 302 ASN A CA 1
ATOM 2358 C C . ASN A 1 302 ? 20.423 -9.587 -0.822 1.00 39.00 302 ASN A C 1
ATOM 2360 O O . ASN A 1 302 ? 19.367 -9.006 -0.581 1.00 39.00 302 ASN A O 1
ATOM 2364 N N . LEU A 1 303 ? 21.570 -9.323 -0.199 1.00 36.84 303 LEU A N 1
ATOM 2365 C CA . LEU A 1 303 ? 21.835 -8.140 0.608 1.00 36.84 303 LEU A CA 1
ATOM 2366 C C . LEU A 1 303 ? 22.023 -6.966 -0.369 1.00 36.84 303 LEU A C 1
ATOM 2368 O O . LEU A 1 303 ? 22.966 -6.975 -1.157 1.00 36.84 303 LEU A O 1
ATOM 2372 N N . TYR A 1 304 ? 21.118 -5.988 -0.358 1.00 41.47 304 TYR A N 1
ATOM 2373 C CA . TYR A 1 304 ? 21.340 -4.706 -1.028 1.00 41.47 304 TYR A CA 1
ATOM 2374 C C . TYR A 1 304 ? 21.868 -3.704 -0.002 1.00 41.47 304 TYR A C 1
ATOM 2376 O O . TYR A 1 304 ? 21.151 -3.327 0.924 1.00 41.47 304 TYR A O 1
ATOM 2384 N N . ASP A 1 305 ? 23.115 -3.275 -0.188 1.00 39.56 305 ASP A N 1
ATOM 2385 C CA . ASP A 1 305 ? 23.693 -2.125 0.501 1.00 39.56 305 ASP A CA 1
ATOM 2386 C C . ASP A 1 305 ? 23.012 -0.837 0.013 1.00 39.56 305 ASP A C 1
ATOM 2388 O O . ASP A 1 305 ? 23.014 -0.520 -1.179 1.00 39.56 305 ASP A O 1
ATOM 2392 N N . ILE A 1 306 ? 22.421 -0.088 0.946 1.00 53.62 306 ILE A N 1
ATOM 2393 C CA . ILE A 1 306 ? 21.875 1.254 0.716 1.00 53.62 306 ILE A CA 1
ATOM 2394 C C . ILE A 1 306 ? 22.930 2.272 1.173 1.00 53.62 306 ILE A C 1
ATOM 2396 O O . ILE A 1 306 ? 23.328 2.235 2.341 1.00 53.62 306 ILE A O 1
ATOM 2400 N N . PRO A 1 307 ? 23.365 3.220 0.325 1.00 46.03 307 PRO A N 1
ATOM 2401 C CA . PRO A 1 307 ? 24.201 4.321 0.778 1.00 46.03 307 PRO A CA 1
ATOM 2402 C C . PRO A 1 307 ? 23.357 5.348 1.550 1.00 46.03 307 PRO A C 1
ATOM 2404 O O . PRO A 1 307 ? 22.412 5.934 1.023 1.00 46.03 307 PRO A O 1
ATOM 2407 N N . LEU A 1 308 ? 23.728 5.585 2.810 1.00 50.06 308 LEU A N 1
ATOM 2408 C CA . LEU A 1 308 ? 23.262 6.715 3.614 1.00 50.06 308 LEU A CA 1
ATOM 2409 C C . LEU A 1 308 ? 24.061 7.975 3.243 1.00 50.06 308 LEU A C 1
ATOM 2411 O O . LEU A 1 308 ? 25.224 8.117 3.610 1.00 50.06 308 LEU A O 1
ATOM 2415 N N . SER A 1 309 ? 23.409 8.916 2.565 1.00 50.56 309 SER A N 1
ATOM 2416 C CA . SER A 1 309 ? 23.812 10.327 2.471 1.00 50.56 309 SER A CA 1
ATOM 2417 C C . SER A 1 309 ? 22.534 11.167 2.337 1.00 50.56 309 SER A C 1
ATOM 2419 O O . SER A 1 309 ? 21.702 10.831 1.506 1.00 50.56 309 SER A O 1
ATOM 2421 N N . GLY A 1 310 ? 22.266 12.238 3.076 1.00 40.50 310 GLY A N 1
ATOM 2422 C CA . GLY A 1 310 ? 23.054 12.959 4.057 1.00 40.50 310 GLY A CA 1
ATOM 2423 C C . GLY A 1 310 ? 22.227 14.084 4.696 1.00 40.50 310 GLY A C 1
ATOM 2424 O O . GLY A 1 310 ? 21.171 14.461 4.199 1.00 40.50 310 GLY A O 1
ATOM 2425 N N . THR A 1 311 ? 22.758 14.561 5.822 1.00 46.19 311 THR A N 1
ATOM 2426 C CA . THR A 1 311 ? 22.795 15.949 6.321 1.00 46.19 311 THR A CA 1
ATOM 2427 C C . THR A 1 311 ? 21.532 16.814 6.293 1.00 46.19 311 THR A C 1
ATOM 2429 O O . THR A 1 311 ? 21.121 17.348 5.266 1.00 46.19 311 THR A O 1
ATOM 2432 N N . LEU A 1 312 ? 21.057 17.049 7.518 1.00 44.97 312 LEU A N 1
ATOM 2433 C CA . LEU A 1 3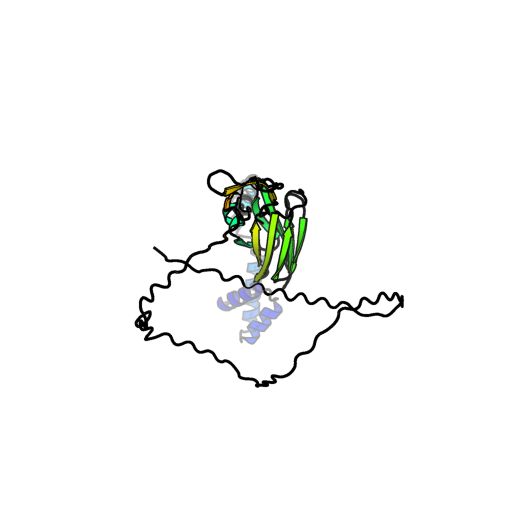12 ? 20.266 18.186 7.980 1.00 44.97 312 LEU A CA 1
ATOM 2434 C C . LEU A 1 312 ? 20.919 19.529 7.608 1.00 44.97 312 LEU A C 1
ATOM 2436 O O . LEU A 1 312 ? 22.114 19.711 7.843 1.00 44.97 312 LEU A O 1
ATOM 2440 N N . ASN A 1 313 ? 20.091 20.457 7.131 1.00 55.72 313 ASN A N 1
ATOM 2441 C CA . ASN A 1 313 ? 20.193 21.902 7.343 1.00 55.72 313 ASN A CA 1
ATOM 2442 C C . ASN A 1 313 ? 18.814 22.399 7.778 1.00 55.72 313 ASN A C 1
ATOM 2444 O O . ASN A 1 313 ? 17.821 21.906 7.193 1.00 55.72 313 ASN A O 1
#